Protein AF-0000000084629911 (afdb_homodimer)

Radius of gyration: 21.07 Å; Cα contacts (8 Å, |Δi|>4): 162; chains: 2; bounding box: 58×60×56 Å

Foldseek 3Di:
DPPPVPPPDPPDLCPPVCLVVLLVVVVVVPADNGHDPVVSRVVSVVVSVVVVVLVVQQCVQQPPHDGDLVSSLVVCVVPVVVNVVSVVVVVVVVVVVVVVVVVVVVVVVD/DPPPPPPPDPPDLCPPVCLVVLLVVVVVVPADNGHDPVVSRVVSVVVSVVVVVLVVQQCVQQPPHDGDLVSSLVVCVVPVVVNVVSVVVVVVVVVVVVVVVVVVVVVVVD

Solvent-accessible surface area (backbone atoms only — not comparable to full-atom values): 12481 Å² total; per-residue (Å²): 129,82,72,72,68,71,68,54,67,68,58,73,80,72,70,65,74,53,47,71,62,46,42,55,50,44,27,34,64,62,35,47,84,74,56,54,66,69,39,53,50,47,52,49,50,54,50,49,51,50,52,50,51,53,47,52,54,27,38,64,68,30,57,93,50,67,64,46,56,66,35,50,45,60,72,28,64,87,37,63,68,63,38,49,51,49,51,50,53,52,52,53,52,50,49,51,52,52,51,53,49,53,51,52,51,50,52,69,74,95,130,84,72,71,71,72,69,53,66,66,58,73,79,75,70,64,74,54,47,70,62,47,43,54,50,44,26,35,64,62,35,46,86,74,56,54,66,69,39,51,50,48,52,51,50,53,50,50,51,50,52,50,52,52,47,52,54,28,38,63,68,31,58,91,48,69,63,45,56,67,36,50,46,60,73,28,63,86,37,62,68,63,36,50,50,48,50,50,52,52,51,52,51,51,49,50,54,51,50,54,49,53,52,53,52,50,53,69,76,94

Structure (mmCIF, N/CA/C/O backbone):
data_AF-0000000084629911-model_v1
#
loop_
_entity.id
_entity.type
_entity.pdbx_description
1 polymer 'Transcription initiation factor TFIID subunit 13'
#
loop_
_atom_site.group_PDB
_atom_site.id
_atom_site.type_symbol
_atom_site.label_atom_id
_atom_site.label_alt_id
_atom_site.label_comp_id
_atom_site.label_asym_id
_atom_site.label_entity_id
_atom_site.label_seq_id
_atom_site.pdbx_PDB_ins_code
_atom_site.Cartn_x
_atom_site.Cartn_y
_atom_site.Cartn_z
_atom_site.occupancy
_atom_site.B_iso_or_equiv
_atom_site.auth_seq_id
_atom_site.auth_comp_id
_atom_site.auth_asym_id
_atom_site.auth_atom_id
_atom_site.pdbx_PDB_model_num
ATOM 1 N N . MET A 1 1 ? -25.938 -27.219 -6.809 1 26.11 1 MET A N 1
ATOM 2 C CA . MET A 1 1 ? -26.141 -25.812 -6.461 1 26.11 1 MET A CA 1
ATOM 3 C C . MET A 1 1 ? -24.844 -25.188 -5.953 1 26.11 1 MET A C 1
ATOM 5 O O . MET A 1 1 ? -24.297 -25.625 -4.941 1 26.11 1 MET A O 1
ATOM 9 N N . ALA A 1 2 ? -23.891 -24.844 -6.82 1 32.78 2 ALA A N 1
ATOM 10 C CA . ALA A 1 2 ? -22.531 -24.438 -6.492 1 32.78 2 ALA A CA 1
ATOM 11 C C . ALA A 1 2 ? -22.531 -23.297 -5.473 1 32.78 2 ALA A C 1
ATOM 13 O O . ALA A 1 2 ? -23.219 -22.297 -5.645 1 32.78 2 ALA A O 1
ATOM 14 N N . GLU A 1 3 ? -22.562 -23.484 -4.199 1 30.02 3 GLU A N 1
ATOM 15 C CA . GLU A 1 3 ? -22.547 -22.516 -3.104 1 30.02 3 GLU A CA 1
ATOM 16 C C . GLU A 1 3 ? -21.562 -21.391 -3.377 1 30.02 3 GLU A C 1
ATOM 18 O O . GLU A 1 3 ? -20.375 -21.625 -3.633 1 30.02 3 GLU A O 1
ATOM 23 N N . TYR A 1 4 ? -22.047 -20.438 -4.141 1 31.64 4 TYR A N 1
ATOM 24 C CA . TYR A 1 4 ? -21.312 -19.188 -4.297 1 31.64 4 TYR A CA 1
ATOM 25 C C . TYR A 1 4 ? -20.547 -18.844 -3.025 1 31.64 4 TYR A C 1
ATOM 27 O O . TYR A 1 4 ? -21.141 -18.562 -1.988 1 31.64 4 TYR A O 1
ATOM 35 N N . LYS A 1 5 ? -19.594 -19.672 -2.695 1 35.66 5 LYS A N 1
ATOM 36 C CA . LYS A 1 5 ? -18.812 -19.359 -1.506 1 35.66 5 LYS A CA 1
ATOM 37 C C . LYS A 1 5 ? -18.734 -17.859 -1.261 1 35.66 5 LYS A C 1
ATOM 39 O O . LYS A 1 5 ? -18.375 -17.094 -2.162 1 35.66 5 LYS A O 1
ATOM 44 N N . GLN A 1 6 ? -19.641 -17.312 -0.538 1 34.16 6 GLN A N 1
ATOM 45 C CA . GLN A 1 6 ? -19.766 -15.93 -0.068 1 34.16 6 GLN A CA 1
ATOM 46 C C . GLN A 1 6 ? -18.391 -15.289 0.111 1 34.16 6 GLN A C 1
ATOM 48 O O . GLN A 1 6 ? -17.562 -15.797 0.872 1 34.16 6 GLN A O 1
ATOM 53 N N . ARG A 1 7 ? -17.656 -14.984 -1.007 1 38.28 7 ARG A N 1
ATOM 54 C CA . ARG A 1 7 ? -16.406 -14.227 -0.955 1 38.28 7 ARG A CA 1
ATOM 55 C C . ARG A 1 7 ? -16.391 -13.273 0.238 1 38.28 7 ARG A C 1
ATOM 57 O O . ARG A 1 7 ? -17.297 -12.453 0.396 1 38.28 7 ARG A O 1
ATOM 64 N N . GLY A 1 8 ? -16.078 -13.844 1.374 1 35.75 8 GLY A N 1
ATOM 65 C CA . GLY A 1 8 ? -16.047 -13.211 2.684 1 35.75 8 GLY A CA 1
ATOM 66 C C . GLY A 1 8 ? -15.875 -11.703 2.617 1 35.75 8 GLY A C 1
ATOM 67 O O . GLY A 1 8 ? -15.477 -11.164 1.584 1 35.75 8 GLY A O 1
ATOM 68 N N . ARG A 1 9 ? -16.766 -10.945 3.268 1 39.44 9 ARG A N 1
ATOM 69 C CA . ARG A 1 9 ? -16.688 -9.5 3.494 1 39.44 9 ARG A CA 1
ATOM 70 C C . ARG A 1 9 ? -15.242 -9.039 3.594 1 39.44 9 ARG A C 1
ATOM 72 O O . ARG A 1 9 ? -14.398 -9.734 4.164 1 39.44 9 ARG A O 1
ATOM 79 N N . PRO A 1 10 ? -14.859 -8.289 2.59 1 45.59 10 PRO A N 1
ATOM 80 C CA . PRO A 1 10 ? -13.531 -7.727 2.832 1 45.59 10 PRO A CA 1
ATOM 81 C C . PRO A 1 10 ? -13.211 -7.578 4.316 1 45.59 10 PRO A C 1
ATOM 83 O O . PRO A 1 10 ? -14.094 -7.227 5.109 1 45.59 10 PRO A O 1
ATOM 86 N N . PRO A 1 11 ? -12.469 -8.492 4.938 1 44.56 11 PRO A N 1
ATOM 87 C CA . PRO A 1 11 ? -12.211 -8.305 6.363 1 44.56 11 PRO A CA 1
ATOM 88 C C . PRO A 1 11 ? -12.344 -6.844 6.797 1 44.56 11 PRO A C 1
ATOM 90 O O . PRO A 1 11 ? -12.203 -5.938 5.973 1 44.56 11 PRO A O 1
ATOM 93 N N . LYS A 1 12 ? -12.93 -6.598 7.926 1 45.5 12 LYS A N 1
ATOM 94 C CA . LYS A 1 12 ? -12.984 -5.281 8.547 1 45.5 12 LYS A CA 1
ATOM 95 C C . LYS A 1 12 ? -11.781 -4.438 8.156 1 45.5 12 LYS A C 1
ATOM 97 O O . LYS A 1 12 ? -10.719 -4.973 7.816 1 45.5 12 LYS A O 1
ATOM 102 N N . GLY A 1 13 ? -11.969 -3.205 7.719 1 50.53 13 GLY A N 1
ATOM 103 C CA . GLY A 1 13 ? -11.016 -2.17 7.348 1 50.53 13 GLY A CA 1
ATOM 104 C C . GLY A 1 13 ? -9.695 -2.281 8.078 1 50.53 13 GLY A C 1
ATOM 105 O O . GLY A 1 13 ? -9.656 -2.256 9.312 1 50.53 13 GLY A O 1
ATOM 106 N N . ASN A 1 14 ? -8.805 -3.307 7.629 1 60.25 14 ASN A N 1
ATOM 107 C CA . ASN A 1 14 ? -7.441 -3.439 8.125 1 60.25 14 ASN A CA 1
ATOM 108 C C . ASN A 1 14 ? -6.859 -2.09 8.539 1 60.25 14 ASN A C 1
ATOM 110 O O . ASN A 1 14 ? -5.855 -1.644 7.98 1 60.25 14 ASN A O 1
ATOM 114 N N . LYS A 1 15 ? -7.73 -1.345 9.32 1 68.81 15 LYS A N 1
ATOM 115 C CA . LYS A 1 15 ? -7.266 -0.052 9.812 1 68.81 15 LYS A CA 1
ATOM 116 C C . LYS A 1 15 ? -6.086 -0.22 10.766 1 68.81 15 LYS A C 1
ATOM 118 O O . LYS A 1 15 ? -6.117 -1.066 11.656 1 68.81 15 LYS A O 1
ATOM 123 N N . GLY A 1 16 ? -5.145 0.324 10.461 1 79.81 16 GLY A N 1
ATOM 124 C CA . GLY A 1 16 ? -4.004 0.477 11.352 1 79.81 16 GLY A CA 1
ATOM 125 C C . GLY A 1 16 ? -2.961 -0.608 11.172 1 79.81 16 GLY A C 1
ATOM 126 O O . GLY A 1 16 ? -1.944 -0.618 11.875 1 79.81 16 GLY A O 1
ATOM 127 N N . VAL A 1 17 ? -3.227 -1.557 10.242 1 81.88 17 VAL A N 1
ATOM 128 C CA . VAL A 1 17 ? -2.328 -2.695 10.102 1 81.88 17 VAL A CA 1
ATOM 129 C C . VAL A 1 17 ? -0.952 -2.215 9.641 1 81.88 17 VAL A C 1
ATOM 131 O O . VAL A 1 17 ? 0.074 -2.734 10.086 1 81.88 17 VAL A O 1
ATOM 134 N N . PHE A 1 18 ? -0.954 -1.159 8.898 1 88.19 18 PHE A N 1
ATOM 135 C CA . PHE A 1 18 ? 0.304 -0.713 8.312 1 88.19 18 PHE A CA 1
ATOM 136 C C . PHE A 1 18 ? 0.793 0.563 8.984 1 88.19 18 PHE A C 1
ATOM 138 O O . PHE A 1 18 ? 1.805 1.138 8.57 1 88.19 18 PHE A O 1
ATOM 145 N N . THR A 1 19 ? 0.146 0.991 10.031 1 90.75 19 THR A N 1
ATOM 146 C CA . THR A 1 19 ? 0.376 2.318 10.594 1 90.75 19 THR A CA 1
ATOM 147 C C . THR A 1 19 ? 1.829 2.477 11.023 1 90.75 19 THR A C 1
ATOM 149 O O . THR A 1 19 ? 2.484 3.461 10.672 1 90.75 19 THR A O 1
ATOM 152 N N . LYS A 1 20 ? 2.311 1.559 11.836 1 88.75 20 LYS A N 1
ATOM 153 C CA . LYS A 1 20 ? 3.676 1.65 12.352 1 88.75 20 LYS A CA 1
ATOM 154 C C . LYS A 1 20 ? 4.688 1.678 11.203 1 88.75 20 LYS A C 1
ATOM 156 O O . LYS A 1 20 ? 5.586 2.523 11.188 1 88.75 20 LYS A O 1
ATOM 161 N N . ASP A 1 21 ? 4.523 0.784 10.32 1 90.12 21 ASP A N 1
ATOM 162 C CA . ASP A 1 21 ? 5.438 0.683 9.188 1 90.12 21 ASP A CA 1
ATOM 163 C C . ASP A 1 21 ? 5.34 1.916 8.297 1 90.12 21 ASP A C 1
ATOM 165 O O . ASP A 1 21 ? 6.352 2.385 7.766 1 90.12 21 ASP A O 1
ATOM 169 N N . LEU A 1 22 ? 4.195 2.449 8.156 1 93.5 22 LEU A N 1
ATOM 170 C CA . LEU A 1 22 ? 3.988 3.623 7.316 1 93.5 22 LEU A CA 1
ATOM 171 C C . LEU A 1 22 ? 4.664 4.848 7.918 1 93.5 22 LEU A C 1
ATOM 173 O O . LEU A 1 22 ? 5.238 5.664 7.191 1 93.5 22 LEU A O 1
ATOM 177 N N . ARG A 1 23 ? 4.633 4.965 9.266 1 93.12 23 ARG A N 1
ATOM 178 C CA . ARG A 1 23 ? 5.312 6.066 9.938 1 93.12 23 ARG A CA 1
ATOM 179 C C . ARG A 1 23 ? 6.809 6.047 9.641 1 93.12 23 ARG A C 1
ATOM 181 O O . ARG A 1 23 ? 7.402 7.086 9.336 1 93.12 23 ARG A O 1
ATOM 188 N N . LEU A 1 24 ? 7.355 4.887 9.789 1 90.5 24 LEU A N 1
ATOM 189 C CA . LEU A 1 24 ? 8.781 4.707 9.539 1 90.5 24 LEU A CA 1
ATOM 190 C C . LEU A 1 24 ? 9.125 5.035 8.094 1 90.5 24 LEU A C 1
ATOM 192 O O . LEU A 1 24 ? 10.148 5.668 7.824 1 90.5 24 LEU A O 1
ATOM 196 N N . LEU A 1 25 ? 8.266 4.598 7.195 1 90.75 25 LEU A N 1
ATOM 197 C CA . LEU A 1 25 ? 8.508 4.828 5.777 1 90.75 25 LEU A CA 1
ATOM 198 C C . LEU A 1 25 ? 8.398 6.312 5.441 1 90.75 25 LEU A C 1
ATOM 200 O O . LEU A 1 25 ? 9.242 6.852 4.719 1 90.75 25 LEU A O 1
ATOM 204 N N . MET A 1 26 ? 7.434 6.938 5.938 1 92.81 26 MET A N 1
ATOM 205 C CA . MET A 1 26 ? 7.254 8.367 5.688 1 92.81 26 MET A CA 1
ATOM 206 C C . MET A 1 26 ? 8.453 9.156 6.199 1 92.81 26 MET A C 1
ATOM 208 O O . MET A 1 26 ? 8.953 10.055 5.512 1 92.81 26 MET A O 1
ATOM 212 N N . TYR A 1 27 ? 8.93 8.797 7.422 1 92.62 27 TYR A N 1
ATOM 213 C CA . TYR A 1 27 ? 10.133 9.422 7.961 1 92.62 27 TYR A CA 1
ATOM 214 C C . TYR A 1 27 ? 11.32 9.203 7.027 1 92.62 27 TYR A C 1
ATOM 216 O O . TYR A 1 27 ? 12.117 10.117 6.801 1 92.62 27 TYR A O 1
ATOM 224 N N . GLY A 1 28 ? 11.398 8.086 6.539 1 89.5 28 GLY A N 1
ATOM 225 C CA . GLY A 1 28 ? 12.484 7.738 5.637 1 89.5 28 GLY A CA 1
ATOM 226 C C . GLY A 1 28 ? 12.469 8.539 4.352 1 89.5 28 GLY A C 1
ATOM 227 O O . GLY A 1 28 ? 13.508 8.695 3.699 1 89.5 28 GLY A O 1
ATOM 228 N N . PHE A 1 29 ? 11.344 9.039 3.979 1 88.38 29 PHE A N 1
ATOM 229 C CA . PHE A 1 29 ? 11.219 9.805 2.748 1 88.38 29 PHE A CA 1
ATOM 230 C C . PHE A 1 29 ? 11.266 11.305 3.037 1 88.38 29 PHE A C 1
ATOM 232 O O . PHE A 1 29 ? 10.969 12.117 2.16 1 88.38 29 PHE A O 1
ATOM 239 N N . GLY A 1 30 ? 11.617 11.594 4.277 1 87.12 30 GLY A N 1
ATOM 240 C CA . GLY A 1 30 ? 11.898 12.984 4.57 1 87.12 30 GLY A CA 1
ATOM 241 C C . GLY A 1 30 ? 10.867 13.633 5.477 1 87.12 30 GLY A C 1
ATOM 242 O O . GLY A 1 30 ? 10.898 14.836 5.703 1 87.12 30 GLY A O 1
ATOM 243 N N . ASP A 1 31 ? 9.875 12.906 5.879 1 90.5 31 ASP A N 1
ATOM 244 C CA . ASP A 1 31 ? 8.93 13.438 6.852 1 90.5 31 ASP A CA 1
ATOM 245 C C . ASP A 1 31 ? 9.555 13.508 8.242 1 90.5 31 ASP A C 1
ATOM 247 O O . ASP A 1 31 ? 10.68 13.047 8.445 1 90.5 31 ASP A O 1
ATOM 251 N N . GLU A 1 32 ? 8.883 14.195 9.078 1 91.31 32 GLU A N 1
ATOM 252 C CA . GLU A 1 32 ? 9.352 14.281 10.453 1 91.31 32 GLU A CA 1
ATOM 253 C C . GLU A 1 32 ? 9.336 12.914 11.133 1 91.31 32 GLU A C 1
ATOM 255 O O . GLU A 1 32 ? 8.602 12.023 10.719 1 91.31 32 GLU A O 1
ATOM 260 N N . PRO A 1 33 ? 10.172 12.75 12.117 1 90.19 33 PRO A N 1
ATOM 261 C CA . PRO A 1 33 ? 10.227 11.477 12.828 1 90.19 33 PRO A CA 1
ATOM 262 C C . PRO A 1 33 ? 8.867 11.023 13.352 1 90.19 33 PRO A C 1
ATOM 264 O O . PRO A 1 33 ? 8.586 9.828 13.414 1 90.19 33 PRO A O 1
ATOM 267 N N . ASP A 1 34 ? 8.133 11.945 13.727 1 91.81 34 ASP A N 1
ATOM 268 C CA . ASP A 1 34 ? 6.766 11.672 14.164 1 91.81 34 ASP A CA 1
ATOM 269 C C . ASP A 1 34 ? 5.75 12.367 13.266 1 91.81 34 ASP A C 1
ATOM 271 O O . ASP A 1 34 ? 5.203 13.414 13.625 1 91.81 34 ASP A O 1
ATOM 275 N N . PRO A 1 35 ? 5.52 11.695 12.133 1 94.5 35 PRO A N 1
ATOM 276 C CA . PRO A 1 35 ? 4.57 12.312 11.203 1 94.5 35 PRO A CA 1
ATOM 277 C C . PRO A 1 35 ? 3.191 12.523 11.82 1 94.5 35 PRO A C 1
ATOM 279 O O . PRO A 1 35 ? 2.785 11.766 12.703 1 94.5 35 PRO A O 1
ATOM 282 N N . ALA A 1 36 ? 2.531 13.539 11.367 1 93.81 36 ALA A N 1
ATOM 283 C CA . ALA A 1 36 ? 1.209 13.852 11.898 1 93.81 36 ALA A CA 1
ATOM 284 C C . ALA A 1 36 ? 0.26 12.664 11.742 1 93.81 36 ALA A C 1
ATOM 286 O O . ALA A 1 36 ? 0.21 12.047 10.672 1 93.81 36 ALA A O 1
ATOM 287 N N . PRO A 1 37 ? -0.499 12.305 12.742 1 92.19 37 PRO A N 1
ATOM 288 C CA . PRO A 1 37 ? -1.403 11.156 12.688 1 92.19 37 PRO A CA 1
ATOM 289 C C . PRO A 1 37 ? -2.402 11.242 11.531 1 92.19 37 PRO A C 1
ATOM 291 O O . PRO A 1 37 ? -2.729 10.227 10.914 1 92.19 37 PRO A O 1
ATOM 294 N N . ASP A 1 38 ? -2.887 12.438 11.305 1 93.12 38 ASP A N 1
ATOM 295 C CA . ASP A 1 38 ? -3.875 12.578 10.242 1 93.12 38 ASP A CA 1
ATOM 296 C C . ASP A 1 38 ? -3.262 12.258 8.883 1 93.12 38 ASP A C 1
ATOM 298 O O . ASP A 1 38 ? -3.912 11.648 8.031 1 93.12 38 ASP A O 1
ATOM 302 N N . THR A 1 39 ? -1.986 12.641 8.57 1 96 39 THR A N 1
ATOM 303 C CA . THR A 1 39 ? -1.311 12.344 7.312 1 96 39 THR A CA 1
ATOM 304 C C . THR A 1 39 ? -1.019 10.852 7.195 1 96 39 THR A C 1
ATOM 306 O O . THR A 1 39 ? -1.152 10.273 6.117 1 96 39 THR A O 1
ATOM 309 N N . VAL A 1 40 ? -0.668 10.227 8.336 1 95.44 40 VAL A N 1
ATOM 310 C CA . VAL A 1 40 ? -0.43 8.789 8.352 1 95.44 40 VAL A CA 1
ATOM 311 C C . VAL A 1 40 ? -1.729 8.047 8.047 1 95.44 40 VAL A C 1
ATOM 313 O O . VAL A 1 40 ? -1.732 7.078 7.281 1 95.44 40 VAL A O 1
ATOM 316 N N . ASN A 1 41 ? -2.812 8.539 8.602 1 94.19 41 ASN A N 1
ATOM 317 C CA . ASN A 1 41 ? -4.117 7.934 8.359 1 94.19 41 ASN A CA 1
ATOM 318 C C . ASN A 1 41 ? -4.527 8.039 6.895 1 94.19 41 ASN A C 1
ATOM 320 O O . ASN A 1 41 ? -5.098 7.102 6.336 1 94.19 41 ASN A O 1
ATOM 324 N N . VAL A 1 42 ? -4.258 9.117 6.316 1 95.88 42 VAL A N 1
ATOM 325 C CA . VAL A 1 42 ? -4.562 9.305 4.902 1 95.88 42 VAL A CA 1
ATOM 326 C C . VAL A 1 42 ? -3.746 8.328 4.062 1 95.88 42 VAL A C 1
ATOM 328 O O . VAL A 1 42 ? -4.285 7.66 3.178 1 95.88 42 VAL A O 1
ATOM 331 N N . MET A 1 43 ? -2.451 8.289 4.367 1 96.12 43 MET A N 1
ATOM 332 C CA . MET A 1 43 ? -1.579 7.363 3.65 1 96.12 43 MET A CA 1
ATOM 333 C C . MET A 1 43 ? -2.074 5.926 3.795 1 96.12 43 MET A C 1
ATOM 335 O O . MET A 1 43 ? -2.086 5.168 2.822 1 96.12 43 MET A O 1
ATOM 339 N N . GLU A 1 44 ? -2.408 5.578 4.957 1 94.81 44 GLU A N 1
ATOM 340 C CA . GLU A 1 44 ? -2.916 4.23 5.207 1 94.81 44 GLU A CA 1
ATOM 341 C C . GLU A 1 44 ? -4.164 3.951 4.375 1 94.81 44 GLU A C 1
ATOM 343 O O . GLU A 1 44 ? -4.312 2.861 3.814 1 94.81 44 GLU A O 1
ATOM 348 N N . GLU A 1 45 ? -5.047 4.895 4.332 1 93.94 45 GLU A N 1
ATOM 349 C CA . GLU A 1 45 ? -6.258 4.746 3.531 1 93.94 45 GLU A CA 1
ATOM 350 C C . GLU A 1 45 ? -5.926 4.547 2.055 1 93.94 45 GLU A C 1
ATOM 352 O O . GLU A 1 45 ? -6.516 3.691 1.391 1 93.94 45 GLU A O 1
ATOM 357 N N . LEU A 1 46 ? -5.086 5.301 1.57 1 96.38 46 LEU A N 1
ATOM 358 C CA . LEU A 1 46 ? -4.691 5.219 0.167 1 96.38 46 LEU A CA 1
ATOM 359 C C . LEU A 1 46 ? -4.051 3.869 -0.137 1 96.38 46 LEU A C 1
ATOM 361 O O . LEU A 1 46 ? -4.332 3.26 -1.171 1 96.38 46 LEU A O 1
ATOM 365 N N . VAL A 1 47 ? -3.193 3.402 0.745 1 95.88 47 VAL A N 1
ATOM 366 C CA . VAL A 1 47 ? -2.531 2.111 0.581 1 95.88 47 VAL A CA 1
ATOM 367 C C . VAL A 1 47 ? -3.568 0.991 0.613 1 95.88 47 VAL A C 1
ATOM 369 O O . VAL A 1 47 ? -3.549 0.094 -0.233 1 95.88 47 VAL A O 1
ATOM 372 N N . ASN A 1 48 ? -4.453 1.09 1.519 1 93.31 48 ASN A N 1
ATOM 373 C CA . ASN A 1 48 ? 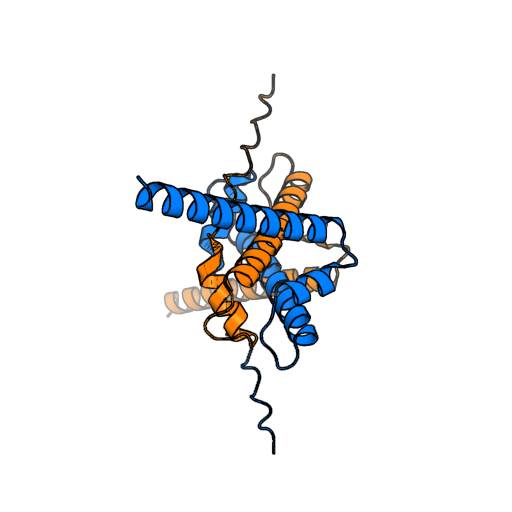-5.508 0.087 1.617 1 93.31 48 ASN A CA 1
ATOM 374 C C . ASN A 1 48 ? -6.375 0.06 0.362 1 93.31 48 ASN A C 1
ATOM 376 O O . ASN A 1 48 ? -6.766 -1.011 -0.107 1 93.31 48 ASN A O 1
ATOM 380 N N . ASP A 1 49 ? -6.715 1.222 -0.08 1 93.25 49 ASP A N 1
ATOM 381 C CA . ASP A 1 49 ? -7.496 1.31 -1.31 1 93.25 49 ASP A CA 1
ATOM 382 C C . ASP A 1 49 ? -6.758 0.661 -2.479 1 93.25 49 ASP A C 1
ATOM 384 O O . ASP A 1 49 ? -7.363 -0.037 -3.293 1 93.25 49 ASP A O 1
ATOM 388 N N . TYR A 1 50 ? -5.539 0.919 -2.572 1 95.25 50 TYR A N 1
ATOM 389 C CA . TYR A 1 50 ? -4.723 0.339 -3.631 1 95.25 50 TYR A CA 1
ATOM 390 C C . TYR A 1 50 ? -4.703 -1.182 -3.533 1 95.25 50 TYR A C 1
ATOM 392 O O . TYR A 1 50 ? -4.891 -1.877 -4.535 1 95.25 50 TYR A O 1
ATOM 400 N N . ILE A 1 51 ? -4.418 -1.718 -2.326 1 95.94 51 ILE A N 1
ATOM 401 C CA . ILE A 1 51 ? -4.363 -3.158 -2.098 1 95.94 51 ILE A CA 1
ATOM 402 C C . ILE A 1 51 ? -5.699 -3.791 -2.482 1 95.94 51 ILE A C 1
ATOM 404 O O . ILE A 1 51 ? -5.73 -4.805 -3.184 1 95.94 51 ILE A O 1
ATOM 408 N N . THR A 1 52 ? -6.754 -3.209 -2.045 1 94.31 52 THR A N 1
ATOM 409 C CA . THR A 1 52 ? -8.086 -3.715 -2.336 1 94.31 52 THR A CA 1
ATOM 410 C C . THR A 1 52 ? -8.328 -3.77 -3.842 1 94.31 52 THR A C 1
ATOM 412 O O . THR A 1 52 ? -8.789 -4.789 -4.363 1 94.31 52 THR A O 1
ATOM 415 N N . GLU A 1 53 ? -8 -2.688 -4.469 1 95.25 53 GLU A N 1
ATOM 416 C CA . GLU A 1 53 ? -8.195 -2.621 -5.914 1 95.25 53 GLU A CA 1
ATOM 417 C C . GLU A 1 53 ? -7.391 -3.703 -6.629 1 95.25 53 GLU A C 1
ATOM 419 O O . GLU A 1 53 ? -7.906 -4.375 -7.527 1 95.25 53 GLU A O 1
ATOM 424 N N . MET A 1 54 ? -6.137 -3.852 -6.285 1 96.69 54 MET A N 1
ATOM 425 C CA . MET A 1 54 ? -5.27 -4.844 -6.914 1 96.69 54 MET A CA 1
ATOM 426 C C . MET A 1 54 ? -5.781 -6.258 -6.645 1 96.69 54 MET A C 1
ATOM 428 O O . MET A 1 54 ? -5.773 -7.105 -7.543 1 96.69 54 M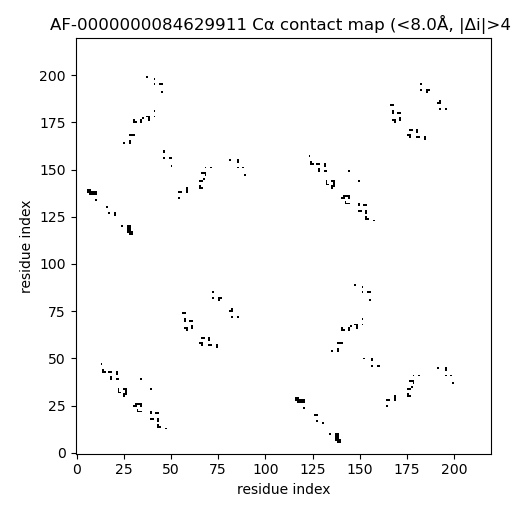ET A O 1
ATOM 432 N N . CYS A 1 55 ? -6.23 -6.523 -5.406 1 95.31 55 CYS A N 1
ATOM 433 C CA . CYS A 1 55 ? -6.738 -7.848 -5.055 1 95.31 55 CYS A CA 1
ATOM 434 C C . CYS A 1 55 ? -8.016 -8.164 -5.824 1 95.31 55 CYS A C 1
ATOM 436 O O . CYS A 1 55 ? -8.203 -9.281 -6.301 1 95.31 55 CYS A O 1
ATOM 438 N N . LEU A 1 56 ? -8.883 -7.18 -5.918 1 95.19 56 LEU A N 1
ATOM 439 C CA . LEU A 1 56 ? -10.133 -7.375 -6.641 1 95.19 56 LEU A CA 1
ATOM 440 C C . LEU A 1 56 ? -9.875 -7.648 -8.117 1 95.19 56 LEU A C 1
ATOM 442 O O . LEU A 1 56 ? -10.461 -8.562 -8.703 1 95.19 56 LEU A O 1
ATOM 446 N N . LYS A 1 57 ? -8.992 -6.855 -8.719 1 96.88 57 LYS A N 1
ATOM 447 C CA . LYS A 1 57 ? -8.633 -7.062 -10.117 1 96.88 57 LYS A CA 1
ATOM 448 C C . LYS A 1 57 ? -8.031 -8.445 -10.336 1 96.88 57 LYS A C 1
ATOM 450 O O . LYS A 1 57 ? -8.391 -9.148 -11.281 1 96.88 57 LYS A O 1
ATOM 455 N N . ALA A 1 58 ? -7.109 -8.82 -9.461 1 97.06 58 ALA A N 1
ATOM 456 C CA . ALA A 1 58 ? -6.445 -10.117 -9.578 1 97.06 58 ALA A CA 1
ATOM 457 C C . ALA A 1 58 ? -7.441 -11.266 -9.422 1 97.06 58 ALA A C 1
ATOM 459 O O . ALA A 1 58 ? -7.375 -12.258 -10.148 1 97.06 58 ALA A O 1
ATOM 460 N N . SER A 1 59 ? -8.336 -11.133 -8.484 1 94.81 59 SER A N 1
ATOM 461 C CA . SER A 1 59 ? -9.352 -12.156 -8.25 1 94.81 59 SER A CA 1
ATOM 462 C C . SER A 1 59 ? -10.266 -12.312 -9.461 1 94.81 59 SER A C 1
ATOM 464 O O . SER A 1 59 ? -10.664 -13.43 -9.805 1 94.81 59 SER A O 1
ATOM 466 N N . LYS A 1 60 ? -10.617 -11.203 -10.039 1 95.94 60 LYS A N 1
ATOM 467 C CA . LYS A 1 60 ? -11.461 -11.227 -11.227 1 95.94 60 LYS A CA 1
ATOM 468 C C . LYS A 1 60 ? -10.781 -11.984 -12.367 1 95.94 60 LYS A C 1
ATOM 470 O O . LYS A 1 60 ? -11.438 -12.727 -13.102 1 95.94 60 LYS A O 1
ATOM 475 N N . VAL A 1 61 ? -9.508 -11.805 -12.547 1 96.69 61 VAL A N 1
ATOM 476 C CA . VAL A 1 61 ? -8.75 -12.484 -13.594 1 96.69 61 VAL A CA 1
ATOM 477 C C . VAL A 1 61 ? -8.633 -13.969 -13.266 1 96.69 61 VAL A C 1
ATOM 479 O O . VAL A 1 61 ? -8.797 -14.82 -14.141 1 96.69 61 VAL A O 1
ATOM 482 N N . ALA A 1 62 ? -8.375 -14.227 -11.984 1 95.56 62 ALA A N 1
ATOM 483 C CA . ALA A 1 62 ? -8.156 -15.609 -11.547 1 95.56 62 ALA A CA 1
ATOM 484 C C . ALA A 1 62 ? -9.461 -16.391 -11.562 1 95.56 62 ALA A C 1
ATOM 486 O O . ALA A 1 62 ? -9.453 -17.625 -11.75 1 95.56 62 ALA A O 1
ATOM 487 N N . LYS A 1 63 ? -10.578 -15.664 -11.289 1 94.06 63 LYS A N 1
ATOM 488 C CA . LYS A 1 63 ? -11.891 -16.297 -11.203 1 94.06 63 LYS A CA 1
ATOM 489 C C . LYS A 1 63 ? -11.93 -17.344 -10.086 1 94.06 63 LYS A C 1
ATOM 491 O O . LYS A 1 63 ? -11.711 -17 -8.914 1 94.06 63 LYS A O 1
ATOM 496 N N . ASP A 1 64 ? -11.938 -18.656 -10.43 1 91.31 64 ASP A N 1
ATOM 497 C CA . ASP A 1 64 ? -12.148 -19.672 -9.406 1 91.31 64 ASP A CA 1
ATOM 498 C C . ASP A 1 64 ? -10.82 -20.328 -9.008 1 91.31 64 ASP A C 1
ATOM 500 O O . ASP A 1 64 ? -10.789 -21.203 -8.141 1 91.31 64 ASP A O 1
ATOM 504 N N . ARG A 1 65 ? -9.82 -19.875 -9.617 1 93.56 65 ARG A N 1
ATOM 505 C CA . ARG A 1 65 ? -8.516 -20.438 -9.289 1 93.56 65 ARG A CA 1
ATOM 506 C C . ARG A 1 65 ? -7.762 -19.531 -8.32 1 93.56 65 ARG A C 1
ATOM 508 O O . ARG A 1 65 ? -8.188 -18.406 -8.055 1 93.56 65 ARG A O 1
ATOM 515 N N . LYS A 1 66 ? -6.742 -20.016 -7.793 1 94.31 66 LYS A N 1
ATOM 516 C CA . LYS A 1 66 ? -5.855 -19.188 -6.98 1 94.31 66 LYS A CA 1
ATOM 517 C C . LYS A 1 66 ? -5.168 -18.125 -7.828 1 94.31 66 LYS A C 1
ATOM 519 O O . LYS A 1 66 ? -4.891 -18.344 -9.008 1 94.31 66 LYS A O 1
ATOM 524 N N . VAL A 1 67 ? -4.895 -17.016 -7.23 1 96.12 67 VAL A N 1
ATOM 525 C CA . VAL A 1 67 ? -4.238 -15.914 -7.93 1 96.12 67 VAL A CA 1
ATOM 526 C C . VAL A 1 67 ? -2.783 -16.281 -8.219 1 96.12 67 VAL A C 1
ATOM 528 O O . VAL A 1 67 ? -2.088 -16.812 -7.352 1 96.12 67 VAL A O 1
ATOM 531 N N . THR A 1 68 ? -2.322 -16.016 -9.367 1 96.69 68 THR A N 1
ATOM 532 C CA . THR A 1 68 ? -0.95 -16.297 -9.773 1 96.69 68 THR A CA 1
ATOM 533 C C . THR A 1 68 ? -0.239 -15.016 -10.203 1 96.69 68 THR A C 1
ATOM 535 O O . THR A 1 68 ? -0.868 -13.961 -10.336 1 96.69 68 THR A O 1
ATOM 538 N N . VAL A 1 69 ? 1.005 -15.102 -10.398 1 96.94 69 VAL A N 1
ATOM 539 C CA . VAL A 1 69 ? 1.811 -13.984 -10.883 1 96.94 69 VAL A CA 1
ATOM 540 C C . VAL A 1 69 ? 1.32 -13.547 -12.258 1 96.94 69 VAL A C 1
ATOM 542 O O . VAL A 1 69 ? 1.319 -12.352 -12.578 1 96.94 69 VAL A O 1
ATOM 545 N N . GLU A 1 70 ? 0.954 -14.531 -13.07 1 96.88 70 GLU A N 1
ATOM 546 C CA . GLU A 1 70 ? 0.463 -14.242 -14.414 1 96.88 70 GLU A CA 1
ATOM 547 C C . GLU A 1 70 ? -0.761 -13.328 -14.367 1 96.88 70 GLU A C 1
ATOM 549 O O . GLU A 1 70 ? -0.957 -12.5 -15.258 1 96.88 70 GLU A O 1
ATOM 554 N N . ASP A 1 71 ? -1.568 -13.508 -13.375 1 97.56 71 ASP A N 1
ATOM 555 C CA . ASP A 1 71 ? -2.746 -12.664 -13.227 1 97.56 71 ASP A CA 1
ATOM 556 C C . ASP A 1 71 ? -2.348 -11.203 -13.016 1 97.56 71 ASP A C 1
ATOM 558 O O . ASP A 1 71 ? -2.949 -10.297 -13.602 1 97.56 71 ASP A O 1
ATOM 562 N N . PHE A 1 72 ? -1.346 -10.93 -12.18 1 97.44 72 PHE A N 1
ATOM 563 C CA . PHE A 1 72 ? -0.847 -9.578 -11.961 1 97.44 72 PHE A CA 1
ATOM 564 C C . PHE A 1 72 ? -0.222 -9.016 -13.234 1 97.44 72 PHE A C 1
ATOM 566 O O . PHE A 1 72 ? -0.4 -7.836 -13.555 1 97.44 72 PHE A O 1
ATOM 573 N N . LYS A 1 73 ? 0.507 -9.836 -13.961 1 97.56 73 LYS A N 1
ATOM 574 C CA . LYS A 1 73 ? 1.101 -9.383 -15.219 1 97.56 73 LYS A CA 1
ATOM 575 C C . LYS A 1 73 ? 0.023 -8.977 -16.219 1 97.56 73 LYS A C 1
ATOM 577 O O . LYS A 1 73 ? 0.19 -8 -16.953 1 97.56 73 LYS A O 1
ATOM 582 N N . PHE A 1 74 ? -0.979 -9.734 -16.219 1 98 74 PHE A N 1
ATOM 583 C CA . PHE A 1 74 ? -2.105 -9.414 -17.078 1 98 74 PHE A CA 1
ATOM 584 C C . PHE A 1 74 ? -2.695 -8.055 -16.734 1 98 74 PHE A C 1
ATOM 586 O O . PHE A 1 74 ? -2.973 -7.242 -17.609 1 98 74 PHE A O 1
ATOM 593 N N . ILE A 1 75 ? -2.891 -7.855 -15.445 1 97.25 75 ILE A N 1
ATOM 594 C CA . ILE A 1 75 ? -3.479 -6.613 -14.961 1 97.25 75 ILE A CA 1
ATOM 595 C C . ILE A 1 75 ? -2.57 -5.438 -15.32 1 97.25 75 ILE A C 1
ATOM 597 O O . ILE A 1 75 ? -3.053 -4.34 -15.609 1 97.25 75 ILE A O 1
ATOM 601 N N . LEU A 1 76 ? -1.312 -5.652 -15.305 1 97.62 76 LEU A N 1
ATOM 602 C CA . LEU A 1 76 ? -0.332 -4.582 -15.453 1 97.62 76 LEU A CA 1
ATOM 603 C C . LEU A 1 76 ? 0.129 -4.465 -16.906 1 97.62 76 LEU A C 1
ATOM 605 O O . LEU A 1 76 ? 1.065 -3.723 -17.203 1 97.62 76 LEU A O 1
ATOM 609 N N . ARG A 1 77 ? -0.458 -5.168 -17.766 1 96.44 77 ARG A N 1
ATOM 610 C CA . ARG A 1 77 ? 0.007 -5.312 -19.141 1 96.44 77 ARG A CA 1
ATOM 611 C C . ARG A 1 77 ? 0.075 -3.959 -19.844 1 96.44 77 ARG A C 1
ATOM 613 O O . ARG A 1 77 ? 0.867 -3.771 -20.766 1 96.44 77 ARG A O 1
ATOM 620 N N . ASN A 1 78 ? -0.758 -3.025 -19.359 1 96.12 78 ASN A N 1
ATOM 621 C CA . ASN A 1 78 ? -0.75 -1.707 -19.984 1 96.12 78 ASN A CA 1
ATOM 622 C C . ASN A 1 78 ? 0.059 -0.703 -19.172 1 96.12 78 ASN A C 1
ATOM 624 O O . ASN A 1 78 ? 0.043 0.495 -19.469 1 96.12 78 ASN A O 1
ATOM 628 N N . ASP A 1 79 ? 0.625 -1.116 -18.156 1 95.12 79 ASP A N 1
ATOM 629 C CA . ASP A 1 79 ? 1.575 -0.345 -17.359 1 95.12 79 ASP A CA 1
ATOM 630 C C . ASP A 1 79 ? 2.979 -0.941 -17.453 1 95.12 79 ASP A C 1
ATOM 632 O O . ASP A 1 79 ? 3.383 -1.724 -16.594 1 95.12 79 ASP A O 1
ATOM 636 N N . SER A 1 80 ? 3.721 -0.495 -18.438 1 95.62 80 SER A N 1
ATOM 637 C CA . SER A 1 80 ? 4.996 -1.107 -18.781 1 95.62 80 SER A CA 1
ATOM 638 C C . SER A 1 80 ? 6.016 -0.951 -17.672 1 95.62 80 SER A C 1
ATOM 640 O O . SER A 1 80 ? 6.836 -1.844 -17.438 1 95.62 80 SER A O 1
ATOM 642 N N . LYS A 1 81 ? 5.957 0.136 -17 1 94.62 81 LYS A N 1
ATOM 643 C CA . LYS A 1 81 ? 6.906 0.396 -15.93 1 94.62 81 LYS A CA 1
ATOM 644 C C . LYS A 1 81 ? 6.703 -0.572 -14.766 1 94.62 81 LYS A C 1
ATOM 646 O O . LYS A 1 81 ? 7.652 -1.204 -14.305 1 94.62 81 LYS A O 1
ATOM 651 N N . LYS A 1 82 ? 5.484 -0.665 -14.312 1 94.94 82 LYS A N 1
ATOM 652 C CA . LYS A 1 82 ? 5.184 -1.576 -13.211 1 94.94 82 LYS A CA 1
ATOM 653 C C . LYS A 1 82 ? 5.418 -3.027 -13.617 1 94.94 82 LYS A C 1
ATOM 655 O O . LYS A 1 82 ? 5.898 -3.832 -12.812 1 94.94 82 LYS A O 1
ATOM 660 N N . LEU A 1 83 ? 5.047 -3.383 -14.852 1 96.06 83 LEU A N 1
ATOM 661 C CA . LEU A 1 83 ? 5.27 -4.73 -15.359 1 96.06 83 LEU A CA 1
ATOM 662 C C . LEU A 1 83 ? 6.754 -5.074 -15.367 1 96.06 83 LEU A C 1
ATOM 664 O O . LEU A 1 83 ? 7.141 -6.184 -14.992 1 96.06 83 LEU A O 1
ATOM 668 N N . ALA A 1 84 ? 7.523 -4.172 -15.805 1 95.94 84 ALA A N 1
ATOM 669 C CA . ALA A 1 84 ? 8.969 -4.371 -15.828 1 95.94 84 ALA A CA 1
ATOM 670 C C . ALA A 1 84 ? 9.516 -4.613 -14.43 1 95.94 84 ALA A C 1
ATOM 672 O O . ALA A 1 84 ? 10.391 -5.465 -14.227 1 95.94 84 ALA A O 1
ATOM 673 N N . ARG A 1 85 ? 8.992 -3.881 -13.516 1 92.94 85 ARG A N 1
ATOM 674 C CA . ARG A 1 85 ? 9.406 -4.023 -12.117 1 92.94 85 ARG A CA 1
ATOM 675 C C . ARG A 1 85 ? 9.062 -5.41 -11.586 1 92.94 85 ARG A C 1
ATOM 677 O O . ARG A 1 85 ? 9.859 -6.023 -10.875 1 92.94 85 ARG A O 1
ATOM 684 N N . VAL A 1 86 ? 7.895 -5.875 -11.891 1 94.81 86 VAL A N 1
ATOM 685 C CA . VAL A 1 86 ? 7.453 -7.199 -11.469 1 94.81 86 VAL A CA 1
ATOM 686 C C . VAL A 1 86 ? 8.352 -8.266 -12.086 1 94.81 86 VAL A C 1
ATOM 688 O O . VAL A 1 86 ? 8.773 -9.203 -11.406 1 94.81 86 VAL A O 1
ATOM 691 N N . GLU A 1 87 ? 8.641 -8.117 -13.336 1 95.06 87 GLU A N 1
ATOM 692 C CA . GLU A 1 87 ? 9.492 -9.07 -14.039 1 95.06 87 GLU A CA 1
ATOM 693 C C . GLU A 1 87 ? 10.898 -9.102 -13.445 1 95.06 87 GLU A C 1
ATOM 695 O O . GLU A 1 87 ? 11.5 -10.164 -13.312 1 95.06 87 GLU A O 1
ATOM 700 N N . GLU A 1 88 ? 11.352 -7.949 -13.195 1 94.19 88 GLU A N 1
ATOM 701 C CA . GLU A 1 88 ? 12.664 -7.855 -12.562 1 94.19 88 GLU A CA 1
ATOM 702 C C . GLU A 1 88 ? 12.68 -8.594 -11.227 1 94.19 88 GLU A C 1
ATOM 704 O O . GLU A 1 88 ? 13.633 -9.32 -10.93 1 94.19 88 GLU A O 1
ATOM 709 N N . LEU A 1 89 ? 11.688 -8.375 -10.422 1 90.81 89 LEU A N 1
ATOM 710 C CA . LEU A 1 89 ? 11.57 -9.031 -9.133 1 90.81 89 LEU A CA 1
ATOM 711 C C . LEU A 1 89 ? 11.578 -10.555 -9.289 1 90.81 89 LEU A C 1
ATOM 713 O O . LEU A 1 89 ? 12.273 -11.258 -8.555 1 90.81 89 LEU A O 1
ATOM 717 N N . LEU A 1 90 ? 10.844 -11.062 -10.258 1 92.75 90 LEU A N 1
ATOM 718 C CA . LEU A 1 90 ? 10.742 -12.492 -10.5 1 92.75 90 LEU A CA 1
ATOM 719 C C . LEU A 1 90 ? 12.078 -13.062 -10.961 1 92.75 90 LEU A C 1
ATOM 721 O O . LEU A 1 90 ? 12.453 -14.172 -10.586 1 92.75 90 LEU A O 1
ATOM 725 N N . PHE A 1 91 ? 12.672 -12.281 -11.789 1 92 91 PHE A N 1
ATOM 726 C CA . PHE A 1 91 ? 13.977 -12.695 -12.289 1 92 91 PHE A CA 1
ATOM 727 C C . PHE A 1 91 ? 14.984 -12.82 -11.148 1 92 91 PHE A C 1
ATOM 729 O O . PHE A 1 91 ? 15.734 -13.797 -11.078 1 92 91 PHE A O 1
ATOM 736 N N . MET A 1 92 ? 14.992 -11.867 -10.227 1 87.88 92 MET A N 1
ATOM 737 C CA . MET A 1 92 ? 15.883 -11.875 -9.07 1 87.88 92 MET A CA 1
ATOM 738 C C . MET A 1 92 ? 15.602 -13.062 -8.164 1 87.88 92 MET A C 1
ATOM 740 O O . MET A 1 92 ? 16.531 -13.688 -7.637 1 87.88 92 MET A O 1
ATOM 744 N N . GLU A 1 93 ? 14.398 -13.367 -7.98 1 84.81 93 GLU A N 1
ATOM 745 C CA . GLU A 1 93 ? 14.023 -14.492 -7.133 1 84.81 93 GLU A CA 1
ATOM 746 C C . GLU A 1 93 ? 14.477 -15.812 -7.738 1 84.81 93 GLU A C 1
ATOM 748 O O . GLU A 1 93 ? 14.914 -16.719 -7.02 1 84.81 93 GLU A O 1
ATOM 753 N N . LYS A 1 94 ? 14.258 -15.977 -9.008 1 86.69 94 LYS A N 1
ATOM 754 C CA . LYS A 1 94 ? 14.719 -17.172 -9.711 1 86.69 94 LYS A CA 1
ATOM 755 C C . LYS A 1 94 ? 16.234 -17.312 -9.609 1 86.69 94 LYS A C 1
ATOM 757 O O . LYS A 1 94 ? 16.75 -18.422 -9.414 1 86.69 94 LYS A O 1
ATOM 762 N N . ASP A 1 95 ? 16.875 -16.188 -9.734 1 84.5 95 ASP A N 1
ATOM 763 C CA . ASP A 1 95 ? 18.344 -16.188 -9.664 1 84.5 95 ASP A CA 1
ATOM 764 C C . ASP A 1 95 ? 18.812 -16.609 -8.273 1 84.5 95 ASP A C 1
ATOM 766 O O . ASP A 1 95 ? 19.766 -17.375 -8.156 1 84.5 95 ASP A O 1
ATOM 770 N N . ILE A 1 96 ? 18.203 -16.188 -7.25 1 82.62 96 ILE A N 1
ATOM 771 C CA . ILE A 1 96 ? 18.547 -16.531 -5.875 1 82.62 96 ILE A CA 1
ATOM 772 C C . ILE A 1 96 ? 18.281 -18.016 -5.629 1 82.62 96 ILE A C 1
ATOM 774 O O . ILE A 1 96 ? 19.094 -18.703 -5.016 1 82.62 96 ILE A O 1
ATOM 778 N N . LYS A 1 97 ? 17.203 -18.5 -6.137 1 83.56 97 LYS A N 1
ATOM 779 C CA . LYS A 1 97 ? 16.859 -19.906 -5.984 1 83.56 97 LYS A CA 1
ATOM 780 C C . LYS A 1 97 ? 17.859 -20.797 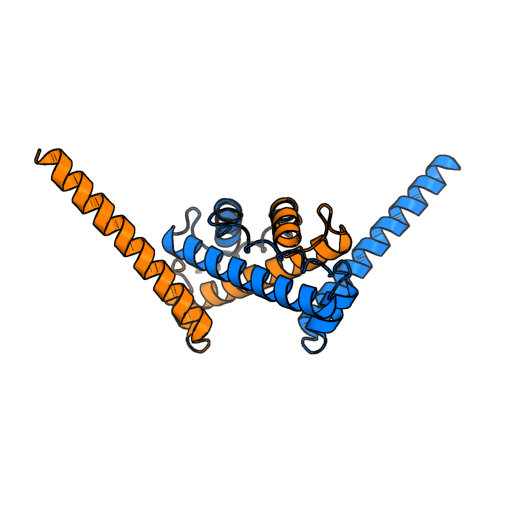-6.711 1 83.56 97 LYS A C 1
ATOM 782 O O . LYS A 1 97 ? 18.281 -21.828 -6.18 1 83.56 97 LYS A O 1
ATOM 787 N N . THR A 1 98 ? 18.203 -20.359 -7.918 1 85.5 98 THR A N 1
ATOM 788 C CA . THR A 1 98 ? 19.156 -21.109 -8.719 1 85.5 98 THR A CA 1
ATOM 789 C C . THR A 1 98 ? 20.531 -21.141 -8.047 1 85.5 98 THR A C 1
ATOM 791 O O . THR A 1 98 ? 21.188 -22.188 -8.008 1 85.5 98 THR A O 1
ATOM 794 N N . ALA A 1 99 ? 20.938 -19.984 -7.523 1 84.31 99 ALA A N 1
ATOM 795 C CA . ALA A 1 99 ? 22.234 -19.891 -6.836 1 84.31 99 ALA A CA 1
ATOM 796 C C . ALA A 1 99 ? 22.25 -20.766 -5.59 1 84.31 99 ALA A C 1
ATOM 798 O O . ALA A 1 99 ? 23.25 -21.438 -5.316 1 84.31 99 ALA A O 1
ATOM 799 N N . ARG A 1 100 ? 21.203 -20.766 -4.789 1 81.75 100 ARG A N 1
ATOM 800 C CA . ARG A 1 100 ? 21.094 -21.562 -3.576 1 81.75 100 ARG A CA 1
ATOM 801 C C . ARG A 1 100 ? 21.141 -23.047 -3.898 1 81.75 100 ARG A C 1
ATOM 803 O O . ARG A 1 100 ? 21.766 -23.828 -3.184 1 81.75 100 ARG A O 1
ATOM 810 N N . LYS A 1 101 ? 20.562 -23.406 -4.977 1 83.88 101 LYS A N 1
ATOM 811 C CA . LYS A 1 101 ? 20.562 -24.797 -5.414 1 83.88 101 LYS A CA 1
ATOM 812 C C . LYS A 1 101 ? 21.953 -25.234 -5.844 1 83.88 101 LYS A C 1
ATOM 814 O O . LYS A 1 101 ? 22.375 -26.359 -5.551 1 83.88 101 LYS A O 1
ATOM 819 N N . THR A 1 102 ? 22.594 -24.328 -6.59 1 82.12 102 THR A N 1
ATOM 820 C CA . THR A 1 102 ? 23.953 -24.625 -7.051 1 82.12 102 THR A CA 1
ATOM 821 C C . THR A 1 102 ? 24.906 -24.781 -5.871 1 82.12 102 THR A C 1
ATOM 823 O O . THR A 1 102 ? 25.766 -25.656 -5.875 1 82.12 102 THR A O 1
ATOM 826 N N . PHE A 1 103 ? 24.734 -23.922 -4.824 1 77.94 103 PHE A N 1
ATOM 827 C CA . PHE A 1 103 ? 25.578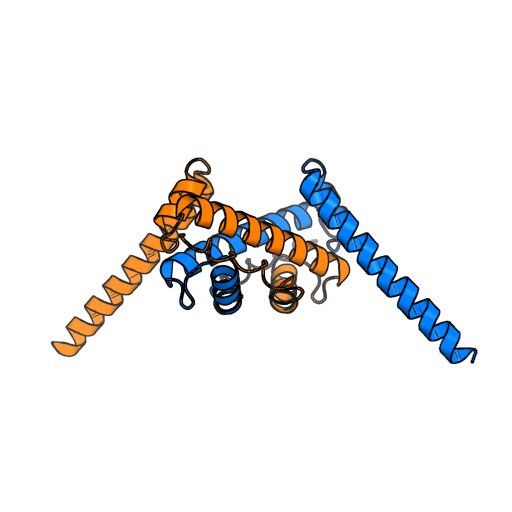 -24 -3.633 1 77.94 103 PHE A CA 1
ATOM 828 C C . PHE A 1 103 ? 25.312 -25.281 -2.861 1 77.94 103 PHE A C 1
ATOM 830 O O . PHE A 1 103 ? 26.25 -25.906 -2.346 1 77.94 103 PHE A O 1
ATOM 837 N N . ASP A 1 104 ? 24.109 -25.641 -2.701 1 79.12 104 ASP A N 1
ATOM 838 C CA . ASP A 1 104 ? 23.734 -26.859 -1.987 1 79.12 104 ASP A CA 1
ATOM 839 C C . ASP A 1 104 ? 24.297 -28.094 -2.691 1 79.12 104 ASP A C 1
ATOM 841 O O . ASP A 1 104 ? 24.766 -29.031 -2.039 1 79.12 104 ASP A O 1
ATOM 845 N N . VAL A 1 105 ? 24.25 -28.094 -3.994 1 77.69 105 VAL A N 1
ATOM 846 C CA . VAL A 1 105 ? 24.766 -29.219 -4.777 1 77.69 105 VAL A CA 1
ATOM 847 C C . VAL A 1 105 ? 26.281 -29.312 -4.621 1 77.69 105 VAL A C 1
ATOM 849 O O . VAL A 1 105 ? 26.828 -30.406 -4.484 1 77.69 105 VAL A O 1
ATOM 852 N N . ASN A 1 106 ? 26.891 -28.172 -4.582 1 79.19 106 ASN A N 1
ATOM 853 C CA . ASN A 1 106 ? 28.344 -28.156 -4.441 1 79.19 106 ASN A CA 1
ATOM 854 C C . ASN A 1 106 ? 28.781 -28.609 -3.049 1 79.19 106 ASN A C 1
ATOM 856 O O . ASN A 1 106 ? 29.828 -29.25 -2.896 1 79.19 106 ASN A O 1
ATOM 860 N N . GLU A 1 107 ? 28.031 -28.297 -2.047 1 74.94 107 GLU A N 1
ATOM 861 C CA . GLU A 1 107 ? 28.344 -28.719 -0.682 1 74.94 107 GLU A CA 1
ATOM 862 C C . GLU A 1 107 ? 28.172 -30.219 -0.509 1 74.94 107 GLU A C 1
ATOM 864 O O . GLU A 1 107 ? 28.891 -30.844 0.261 1 74.94 107 GLU A O 1
ATOM 869 N N . ILE A 1 108 ? 27.234 -30.719 -1.182 1 73.31 108 ILE A N 1
ATOM 870 C CA . ILE A 1 108 ? 27 -32.156 -1.079 1 73.31 108 ILE A CA 1
ATOM 871 C C . ILE A 1 108 ? 28.109 -32.906 -1.819 1 73.31 108 ILE A C 1
ATOM 873 O O . ILE A 1 108 ? 28.516 -33.969 -1.389 1 73.31 108 ILE A O 1
ATOM 877 N N . GLU A 1 109 ? 28.516 -32.312 -2.854 1 75.25 109 GLU A N 1
ATOM 878 C CA . GLU A 1 109 ? 29.5 -33 -3.676 1 75.25 109 GLU A CA 1
ATOM 879 C C . GLU A 1 109 ? 30.906 -32.844 -3.09 1 75.25 109 GLU A C 1
ATOM 881 O O . GLU A 1 109 ? 31.797 -33.656 -3.387 1 75.25 109 GLU A O 1
ATOM 886 N N . ASN A 1 110 ? 31.109 -31.844 -2.242 1 60.5 110 ASN A N 1
ATOM 887 C CA . ASN A 1 110 ? 32.406 -31.734 -1.596 1 60.5 110 ASN A CA 1
ATOM 888 C C . ASN A 1 110 ? 32.375 -32.281 -0.169 1 60.5 110 ASN A C 1
ATOM 890 O O . ASN A 1 110 ? 31.469 -31.953 0.599 1 60.5 110 ASN A O 1
ATOM 894 N N . MET B 1 1 ? 25.438 28.297 2.795 1 26.22 1 MET B N 1
ATOM 895 C CA . MET B 1 1 ? 25.453 27.156 1.894 1 26.22 1 MET B CA 1
ATOM 896 C C . MET B 1 1 ? 24.438 26.109 2.334 1 26.22 1 MET B C 1
ATOM 898 O O . MET B 1 1 ? 24.531 25.562 3.438 1 26.22 1 MET B O 1
ATOM 902 N N . ALA B 1 2 ? 23.141 26.266 2.078 1 33.28 2 ALA B N 1
ATOM 903 C CA . ALA B 1 2 ? 22.031 25.469 2.623 1 33.28 2 ALA B CA 1
ATOM 904 C C . ALA B 1 2 ? 22.266 23.984 2.398 1 33.28 2 ALA B C 1
ATOM 906 O O . ALA B 1 2 ? 22.547 23.547 1.273 1 33.28 2 ALA B O 1
ATOM 907 N N . GLU B 1 3 ? 22.922 23.219 3.217 1 30.39 3 GLU B N 1
ATOM 908 C CA . GLU B 1 3 ? 23.219 21.781 3.137 1 30.39 3 GLU B CA 1
ATOM 909 C C . GLU B 1 3 ? 21.984 21 2.693 1 30.39 3 GLU B C 1
ATOM 911 O O . GLU B 1 3 ? 20.922 21.109 3.301 1 30.39 3 GLU B O 1
ATOM 916 N N . TYR B 1 4 ? 21.828 20.969 1.401 1 31.53 4 TYR B N 1
ATOM 917 C CA . TYR B 1 4 ? 20.828 20.062 0.82 1 31.53 4 TYR B CA 1
ATOM 918 C C . TYR B 1 4 ? 20.688 18.797 1.653 1 31.53 4 TYR B C 1
ATOM 920 O O . TYR B 1 4 ? 21.625 18 1.744 1 31.53 4 TYR B O 1
ATOM 928 N N . LYS B 1 5 ? 20.203 18.922 2.838 1 35.81 5 LYS B N 1
ATOM 929 C CA . LYS B 1 5 ? 20.016 17.734 3.662 1 35.81 5 LYS B CA 1
ATOM 930 C C . LYS B 1 5 ? 19.719 16.516 2.801 1 35.81 5 LYS B C 1
ATOM 932 O O . LYS B 1 5 ? 18.812 16.547 1.96 1 35.81 5 LYS B O 1
ATOM 937 N N . GLN B 1 6 ? 20.703 15.805 2.348 1 33.94 6 GLN B N 1
ATOM 938 C CA . GLN B 1 6 ? 20.703 14.555 1.596 1 33.94 6 GLN B CA 1
ATOM 939 C C . GLN B 1 6 ? 19.484 13.703 1.944 1 33.94 6 GLN B C 1
ATOM 941 O O . GLN B 1 6 ? 19.281 13.336 3.105 1 33.94 6 GLN B O 1
ATOM 946 N N . ARG B 1 7 ? 18.25 14.109 1.544 1 38.19 7 ARG B N 1
ATOM 947 C CA . ARG B 1 7 ? 17.047 13.297 1.689 1 38.19 7 ARG B CA 1
ATOM 948 C C . ARG B 1 7 ? 17.391 11.812 1.646 1 38.19 7 ARG B C 1
ATOM 950 O O . ARG B 1 7 ? 18.016 11.336 0.696 1 38.19 7 ARG B O 1
ATOM 957 N N . GLY B 1 8 ? 17.781 11.328 2.793 1 35.75 8 GLY B N 1
ATOM 958 C CA . GLY B 1 8 ? 18.234 9.969 3.061 1 35.75 8 GLY B CA 1
ATOM 959 C C . GLY B 1 8 ? 17.734 8.953 2.059 1 35.75 8 GLY B C 1
ATOM 960 O O . GLY B 1 8 ? 16.766 9.227 1.332 1 35.75 8 GLY B O 1
ATOM 961 N N . ARG B 1 9 ? 18.625 8.172 1.443 1 39.47 9 ARG B N 1
ATOM 962 C CA . ARG B 1 9 ? 18.328 7.012 0.603 1 39.47 9 ARG B CA 1
ATOM 963 C C . ARG B 1 9 ? 17.047 6.316 1.042 1 39.47 9 ARG B C 1
ATOM 965 O O . ARG B 1 9 ? 16.766 6.215 2.238 1 39.47 9 ARG B O 1
ATOM 972 N N . PRO B 1 10 ? 16.078 6.414 0.186 1 45.59 10 PRO B N 1
ATOM 973 C CA . PRO B 1 10 ? 14.93 5.586 0.578 1 45.59 10 PRO B CA 1
ATOM 974 C C . PRO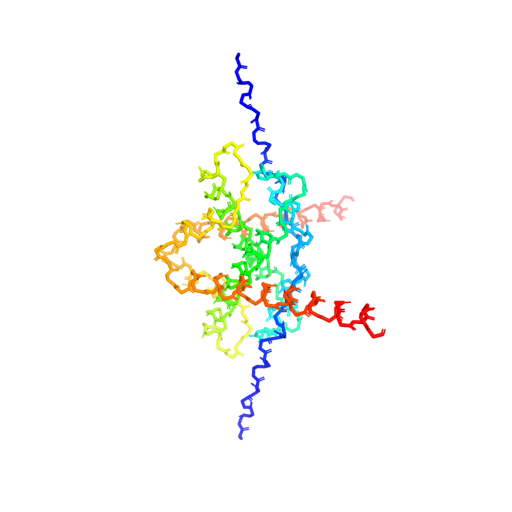 B 1 10 ? 15.344 4.387 1.431 1 45.59 10 PRO B C 1
ATOM 976 O O . PRO B 1 10 ? 16.391 3.775 1.184 1 45.59 10 PRO B O 1
ATOM 979 N N . PRO B 1 11 ? 15.18 4.426 2.748 1 44.44 11 PRO B N 1
ATOM 980 C CA . PRO B 1 11 ? 15.602 3.248 3.51 1 44.44 11 PRO B CA 1
ATOM 981 C C . PRO B 1 11 ? 15.609 1.973 2.668 1 44.44 11 PRO B C 1
ATOM 983 O O . PRO B 1 11 ? 14.914 1.899 1.648 1 44.44 11 PRO B O 1
ATOM 986 N N . LYS B 1 12 ? 16.547 1.11 2.865 1 45.66 12 LYS B N 1
ATOM 987 C CA . LYS B 1 12 ? 16.609 -0.217 2.26 1 45.66 12 LYS B CA 1
ATOM 988 C C . LYS B 1 12 ? 15.211 -0.761 1.983 1 45.66 12 LYS B C 1
ATOM 990 O O . LYS B 1 12 ? 14.25 -0.367 2.641 1 45.66 12 LYS B O 1
ATOM 995 N N . GLY B 1 13 ? 14.945 -1.261 0.781 1 50.5 13 GLY B N 1
ATOM 996 C CA . GLY B 1 13 ? 13.742 -1.906 0.268 1 50.5 13 GLY B CA 1
ATOM 997 C C . GLY B 1 13 ? 12.945 -2.617 1.342 1 50.5 13 GLY B C 1
ATOM 998 O O . GLY B 1 13 ? 13.461 -3.492 2.037 1 50.5 13 GLY B O 1
ATOM 999 N N . ASN B 1 14 ? 12.148 -1.778 2.193 1 60.34 14 ASN B N 1
ATOM 1000 C CA . ASN B 1 14 ? 11.195 -2.318 3.164 1 60.34 14 ASN B CA 1
ATOM 1001 C C . ASN B 1 14 ? 10.617 -3.65 2.699 1 60.34 14 ASN B C 1
ATOM 1003 O O . ASN B 1 14 ? 9.406 -3.783 2.543 1 60.34 14 ASN B O 1
ATOM 1007 N N . LYS B 1 15 ? 11.57 -4.516 2.219 1 69.5 15 LYS B N 1
ATOM 1008 C CA . LYS B 1 15 ? 11.133 -5.84 1.788 1 69.5 15 LYS B CA 1
ATOM 1009 C C . LYS B 1 15 ? 10.57 -6.641 2.961 1 69.5 15 LYS B C 1
ATOM 1011 O O . LYS B 1 15 ? 11.188 -6.699 4.027 1 69.5 15 LYS B O 1
ATOM 1016 N N . GLY B 1 16 ? 9.508 -6.996 2.828 1 80.12 16 GLY B N 1
ATOM 1017 C CA . GLY B 1 16 ? 8.891 -7.965 3.723 1 80.12 16 GLY B CA 1
ATOM 1018 C C . GLY B 1 16 ? 8.125 -7.324 4.863 1 80.12 16 GLY B C 1
ATOM 1019 O O . GLY B 1 16 ? 7.547 -8.016 5.699 1 80.12 16 GLY B O 1
ATOM 1020 N N . VAL B 1 17 ? 8.148 -5.969 4.93 1 81.94 17 VAL B N 1
ATOM 1021 C CA . VAL B 1 17 ? 7.535 -5.281 6.059 1 81.94 17 VAL B CA 1
ATOM 1022 C C . VAL B 1 17 ? 6.035 -5.566 6.086 1 81.94 17 VAL B C 1
ATOM 1024 O O . VAL B 1 17 ? 5.449 -5.746 7.156 1 81.94 17 VAL B O 1
ATOM 1027 N N . PHE B 1 18 ? 5.488 -5.742 4.93 1 88.25 18 PHE B N 1
ATOM 1028 C CA . PHE B 1 18 ? 4.039 -5.883 4.855 1 88.25 18 PHE B CA 1
ATOM 1029 C C . PHE B 1 18 ? 3.652 -7.324 4.539 1 88.25 18 PHE B C 1
ATOM 1031 O O . PHE B 1 18 ? 2.471 -7.629 4.367 1 88.25 18 PHE B O 1
ATOM 1038 N N . THR B 1 19 ? 4.582 -8.219 4.508 1 90.94 19 THR B N 1
ATOM 1039 C CA . THR B 1 19 ? 4.363 -9.555 3.977 1 90.94 19 THR B CA 1
ATOM 1040 C C . THR B 1 19 ? 3.262 -10.273 4.754 1 90.94 19 THR B C 1
ATOM 1042 O O . THR B 1 19 ? 2.33 -10.82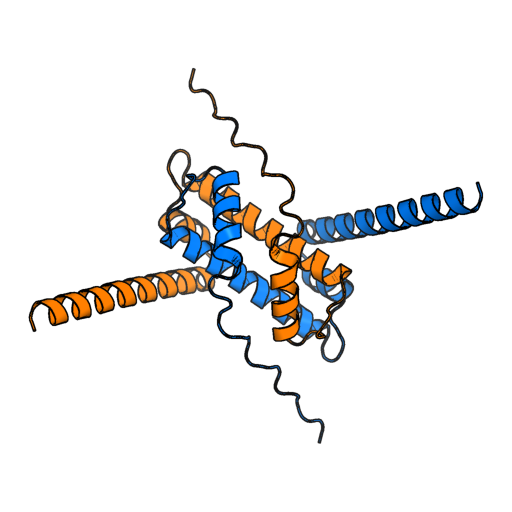 4.16 1 90.94 19 THR B O 1
ATOM 1045 N N . LYS B 1 20 ? 3.4 -10.336 6.062 1 88.88 20 LYS B N 1
ATOM 1046 C CA . LYS B 1 20 ? 2.426 -11.039 6.891 1 88.88 20 LYS B CA 1
ATOM 1047 C C . LYS B 1 20 ? 1.026 -10.453 6.707 1 88.88 20 LYS B C 1
ATOM 1049 O O . LYS B 1 20 ? 0.062 -11.195 6.5 1 88.88 20 LYS B O 1
ATOM 1054 N N . ASP B 1 21 ? 0.957 -9.195 6.789 1 90 21 ASP B N 1
ATOM 1055 C CA . ASP B 1 21 ? -0.327 -8.516 6.66 1 90 21 ASP B CA 1
ATOM 1056 C C . ASP B 1 21 ? -0.903 -8.695 5.254 1 90 21 ASP B C 1
ATOM 1058 O O . ASP B 1 21 ? -2.115 -8.844 5.09 1 90 21 ASP B O 1
ATOM 1062 N N . LEU B 1 22 ? -0.081 -8.703 4.289 1 93.5 22 LEU B N 1
ATOM 1063 C CA . LEU B 1 22 ? -0.523 -8.852 2.908 1 93.5 22 LEU B CA 1
ATOM 1064 C C . LEU B 1 22 ? -1.095 -10.25 2.672 1 93.5 22 LEU B C 1
ATOM 1066 O O . LEU B 1 22 ? -2.09 -10.406 1.959 1 93.5 22 LEU B O 1
ATOM 1070 N N . ARG B 1 23 ? -0.483 -11.281 3.293 1 93.12 23 ARG B N 1
ATOM 1071 C CA . ARG B 1 23 ? -0.999 -12.641 3.184 1 93.12 23 ARG B CA 1
ATOM 1072 C C . ARG B 1 23 ? -2.428 -12.727 3.709 1 93.12 23 ARG B C 1
ATOM 1074 O O . ARG B 1 23 ? -3.291 -13.336 3.076 1 93.12 23 ARG B O 1
ATOM 1081 N N . LEU B 1 24 ? -2.588 -12.164 4.863 1 90.44 24 LEU B N 1
ATOM 1082 C CA . LEU B 1 24 ? -3.902 -12.164 5.496 1 90.44 24 LEU B CA 1
ATOM 1083 C C . LEU B 1 24 ? -4.922 -11.438 4.629 1 90.44 24 LEU B C 1
ATOM 1085 O O . LEU B 1 24 ? -6.062 -11.883 4.496 1 90.44 24 LEU B O 1
ATOM 1089 N N . LEU B 1 25 ? -4.492 -10.328 4.062 1 90.69 25 LEU B N 1
ATOM 1090 C CA . LEU B 1 25 ? -5.391 -9.539 3.236 1 90.69 25 LEU B CA 1
ATOM 1091 C C . LEU B 1 25 ? -5.754 -10.281 1.955 1 90.69 25 LEU B C 1
ATOM 1093 O O . LEU B 1 25 ? -6.918 -10.305 1.556 1 90.69 25 LEU B O 1
ATOM 1097 N N . MET B 1 26 ? -4.809 -10.844 1.352 1 92.81 26 MET B N 1
ATOM 1098 C CA . MET B 1 26 ? -5.062 -11.594 0.124 1 92.81 26 MET B CA 1
ATOM 1099 C C . MET B 1 26 ? -6.031 -12.742 0.378 1 92.81 26 MET B C 1
ATOM 1101 O O . MET B 1 26 ? -6.957 -12.961 -0.404 1 92.81 26 MET B O 1
ATOM 1105 N N . TYR B 1 27 ? -5.824 -13.469 1.509 1 92.69 27 TYR B N 1
ATOM 1106 C CA . TYR B 1 27 ? -6.758 -14.516 1.903 1 92.69 27 TYR B CA 1
ATOM 1107 C C . TYR B 1 27 ? -8.164 -13.961 2.086 1 92.69 27 TYR B C 1
ATOM 1109 O O . TYR B 1 27 ? -9.141 -14.578 1.668 1 92.69 27 TYR B O 1
ATOM 1117 N N . GLY B 1 28 ? -8.219 -12.883 2.658 1 89.62 28 GLY B N 1
ATOM 1118 C CA . GLY B 1 28 ? -9.5 -12.227 2.906 1 89.62 28 GLY B CA 1
ATOM 1119 C C . GLY B 1 28 ? -10.234 -11.859 1.633 1 89.62 28 GLY B C 1
ATOM 1120 O O . GLY B 1 28 ? -11.461 -11.719 1.636 1 89.62 28 GLY B O 1
ATOM 1121 N N . PHE B 1 29 ? -9.523 -11.688 0.565 1 88.44 29 PHE B N 1
ATOM 1122 C CA . PHE B 1 29 ? -10.125 -11.305 -0.708 1 88.44 29 PHE B CA 1
ATOM 1123 C C . PHE B 1 29 ? -10.352 -12.531 -1.589 1 88.44 29 PHE B C 1
ATOM 1125 O O . PHE B 1 29 ? -10.648 -12.398 -2.777 1 88.44 29 PHE B O 1
ATOM 1132 N N . GLY B 1 30 ? -10.164 -13.688 -0.969 1 87.25 30 GLY B N 1
ATOM 1133 C CA . GLY B 1 30 ? -10.562 -14.898 -1.669 1 87.25 30 GLY B CA 1
ATOM 1134 C C . GLY B 1 30 ? -9.391 -15.75 -2.107 1 87.25 30 GLY B C 1
ATOM 1135 O O . GLY B 1 30 ? -9.57 -16.734 -2.83 1 87.25 30 GLY B O 1
ATOM 1136 N N . ASP B 1 31 ? -8.203 -15.344 -1.824 1 90.81 31 ASP B N 1
ATOM 1137 C CA . ASP B 1 31 ? -7.051 -16.203 -2.1 1 90.81 31 ASP B CA 1
ATOM 1138 C C . ASP B 1 31 ? -6.98 -17.359 -1.114 1 90.81 31 ASP B C 1
ATOM 1140 O O . ASP B 1 31 ? -7.781 -17.438 -0.179 1 90.81 31 ASP B O 1
ATOM 1144 N N . GLU B 1 32 ? -6.16 -18.266 -1.439 1 91.5 32 GLU B N 1
ATOM 1145 C CA . GLU B 1 32 ? -5.969 -19.406 -0.542 1 91.5 32 GLU B CA 1
ATOM 1146 C C . GLU B 1 32 ? -5.367 -18.953 0.789 1 91.5 32 GLU B C 1
ATOM 1148 O O . GLU B 1 32 ? -4.727 -17.906 0.866 1 91.5 32 GLU B O 1
ATOM 1153 N N . PRO B 1 33 ? -5.613 -19.719 1.809 1 90.25 33 PRO B N 1
ATOM 1154 C CA . PRO B 1 33 ? -5.082 -19.359 3.129 1 90.25 33 PRO B CA 1
ATOM 1155 C C . PRO B 1 33 ? -3.568 -19.156 3.113 1 90.25 33 PRO B C 1
ATOM 1157 O O . PRO B 1 33 ? -3.051 -18.328 3.877 1 90.25 33 PRO B O 1
ATOM 1160 N N . ASP B 1 34 ? -2.951 -19.875 2.338 1 91.94 34 ASP B N 1
ATOM 1161 C CA . ASP B 1 34 ? -1.512 -19.734 2.154 1 91.94 34 ASP B CA 1
ATOM 1162 C C . ASP B 1 34 ? -1.18 -19.344 0.714 1 91.94 34 ASP B C 1
ATOM 1164 O O . ASP B 1 34 ? -0.768 -20.188 -0.08 1 91.94 34 ASP B O 1
ATOM 1168 N N . PRO B 1 35 ? -1.357 -18.047 0.471 1 94.5 35 PRO B N 1
ATOM 1169 C CA . PRO B 1 35 ? -1.08 -17.609 -0.899 1 94.5 35 PRO B CA 1
ATOM 1170 C C . PRO B 1 35 ? 0.354 -17.906 -1.334 1 94.5 35 PRO B C 1
ATOM 1172 O O . PRO B 1 35 ? 1.262 -17.938 -0.5 1 94.5 35 PRO B O 1
ATOM 1175 N N . ALA B 1 36 ? 0.527 -18.109 -2.594 1 93.81 36 ALA B N 1
ATOM 1176 C CA . ALA B 1 36 ? 1.853 -18.438 -3.121 1 93.81 36 ALA B CA 1
ATOM 1177 C C . ALA B 1 36 ? 2.848 -17.312 -2.801 1 93.81 36 ALA B C 1
ATOM 1179 O O . ALA B 1 36 ? 2.543 -16.141 -2.969 1 93.81 36 ALA B O 1
ATOM 1180 N N . PRO B 1 37 ? 4.02 -17.641 -2.344 1 92.19 37 PRO B N 1
ATOM 1181 C CA . PRO B 1 37 ? 5.02 -16.641 -1.966 1 92.19 37 PRO B CA 1
ATOM 1182 C C . PRO B 1 37 ? 5.352 -15.672 -3.105 1 92.19 37 PRO B C 1
ATOM 1184 O O . PRO B 1 37 ? 5.566 -14.484 -2.871 1 92.19 37 PRO B O 1
ATOM 1187 N N . ASP B 1 38 ? 5.434 -16.219 -4.289 1 93.12 38 ASP B N 1
ATOM 1188 C CA . ASP B 1 38 ? 5.781 -15.352 -5.414 1 93.12 38 ASP B CA 1
ATOM 1189 C C . ASP B 1 38 ? 4.699 -14.297 -5.656 1 93.12 38 ASP B C 1
ATOM 1191 O O . ASP B 1 38 ? 5.004 -13.148 -5.977 1 93.12 38 ASP B O 1
ATOM 1195 N N . THR B 1 39 ? 3.387 -14.609 -5.52 1 95.94 39 THR B N 1
ATOM 1196 C CA . THR B 1 39 ? 2.293 -13.656 -5.691 1 95.94 39 THR B CA 1
ATOM 1197 C C . THR B 1 39 ? 2.291 -12.625 -4.566 1 95.94 39 THR B C 1
ATOM 1199 O O . THR B 1 39 ? 2.037 -11.445 -4.801 1 95.94 39 THR B O 1
ATOM 1202 N N . VAL B 1 40 ? 2.627 -13.078 -3.34 1 95.38 40 VAL B N 1
ATOM 1203 C CA . VAL B 1 40 ? 2.723 -12.172 -2.203 1 95.38 40 VAL B CA 1
ATOM 1204 C C . VAL B 1 40 ? 3.867 -11.18 -2.424 1 95.38 40 VAL B C 1
ATOM 1206 O O . VAL B 1 40 ? 3.727 -9.984 -2.156 1 95.38 40 VAL B O 1
ATOM 1209 N N . ASN B 1 41 ? 4.949 -11.688 -2.965 1 94.19 41 ASN B N 1
ATOM 1210 C CA . ASN B 1 41 ? 6.102 -10.836 -3.252 1 94.19 41 ASN B CA 1
ATOM 1211 C C . ASN B 1 41 ? 5.777 -9.781 -4.305 1 94.19 41 ASN B C 1
ATOM 1213 O O . ASN B 1 41 ? 6.215 -8.641 -4.203 1 94.19 41 ASN B O 1
ATOM 1217 N N . VAL B 1 42 ? 5.059 -10.156 -5.27 1 95.88 42 VAL B N 1
ATOM 1218 C CA . VAL B 1 42 ? 4.645 -9.219 -6.309 1 95.88 42 VAL B CA 1
ATOM 1219 C C . VAL B 1 42 ? 3.758 -8.133 -5.703 1 95.88 42 VAL B C 1
ATOM 1221 O O . VAL B 1 42 ? 3.963 -6.945 -5.953 1 95.88 42 VAL B O 1
ATOM 1224 N N . MET B 1 43 ? 2.783 -8.594 -4.926 1 96.06 43 MET B N 1
ATOM 1225 C CA . MET B 1 43 ? 1.892 -7.645 -4.266 1 96.06 43 MET B CA 1
ATOM 1226 C C . MET B 1 43 ? 2.678 -6.672 -3.391 1 96.06 43 MET B C 1
ATOM 1228 O O . MET B 1 43 ? 2.402 -5.473 -3.387 1 96.06 43 MET B O 1
ATOM 1232 N N . GLU B 1 44 ? 3.572 -7.188 -2.662 1 94.75 44 GLU B N 1
ATOM 1233 C CA . GLU B 1 44 ? 4.398 -6.348 -1.8 1 94.75 44 GLU B CA 1
ATOM 1234 C C . GLU B 1 44 ? 5.168 -5.312 -2.613 1 94.75 44 GLU B C 1
ATOM 1236 O O . GLU B 1 44 ? 5.27 -4.148 -2.213 1 94.75 44 GLU B O 1
ATOM 1241 N N . GLU B 1 45 ? 5.723 -5.727 -3.711 1 93.88 45 GLU B N 1
ATOM 1242 C CA . GLU B 1 45 ? 6.445 -4.812 -4.586 1 93.88 45 GLU B CA 1
ATOM 1243 C C . GLU B 1 45 ? 5.531 -3.699 -5.098 1 93.88 45 GLU B C 1
ATOM 1245 O O . GLU B 1 45 ? 5.918 -2.529 -5.113 1 93.88 45 GLU B O 1
ATOM 1250 N N . LEU B 1 46 ? 4.422 -4.043 -5.508 1 96.38 46 LEU B N 1
ATOM 1251 C CA . LEU B 1 46 ? 3.465 -3.07 -6.031 1 96.38 46 LEU B CA 1
ATOM 1252 C C . LEU B 1 46 ? 3.049 -2.08 -4.949 1 96.38 46 LEU B C 1
ATOM 1254 O O . LEU B 1 46 ? 2.951 -0.878 -5.207 1 96.38 46 LEU B O 1
ATOM 1258 N N . VAL B 1 47 ? 2.812 -2.572 -3.76 1 95.88 47 VAL B N 1
ATOM 1259 C CA . VAL B 1 47 ? 2.434 -1.725 -2.635 1 95.88 47 VAL B CA 1
ATOM 1260 C C . VAL B 1 47 ? 3.58 -0.777 -2.291 1 95.88 47 VAL B C 1
ATOM 1262 O O . VAL B 1 47 ? 3.367 0.424 -2.105 1 95.88 47 VAL B O 1
ATOM 1265 N N . ASN B 1 48 ? 4.734 -1.296 -2.264 1 93.31 48 ASN B N 1
ATOM 1266 C CA . ASN B 1 48 ? 5.902 -0.47 -1.976 1 93.31 48 ASN B CA 1
ATOM 1267 C C . ASN B 1 48 ? 6.09 0.617 -3.029 1 93.31 48 ASN B C 1
ATOM 1269 O O . ASN B 1 48 ? 6.438 1.753 -2.699 1 93.31 48 ASN B O 1
ATOM 1273 N N . ASP B 1 49 ? 5.949 0.222 -4.25 1 93.19 49 ASP B N 1
ATOM 1274 C CA . ASP B 1 49 ? 6.055 1.195 -5.332 1 93.19 49 ASP B CA 1
ATOM 1275 C C . ASP B 1 49 ? 5.02 2.307 -5.176 1 93.19 49 ASP B C 1
ATOM 1277 O O . ASP B 1 49 ? 5.32 3.48 -5.398 1 93.19 49 ASP B O 1
ATOM 1281 N N . TYR B 1 50 ? 3.863 1.939 -4.852 1 95.25 50 TYR B N 1
ATOM 1282 C CA . TYR B 1 50 ? 2.793 2.91 -4.648 1 95.25 50 TYR B CA 1
ATOM 1283 C C . TYR B 1 50 ? 3.135 3.861 -3.508 1 95.25 50 TYR B C 1
ATOM 1285 O O . TYR B 1 50 ? 2.982 5.078 -3.641 1 95.25 50 TYR B O 1
ATOM 1293 N N . ILE B 1 51 ? 3.555 3.316 -2.348 1 95.94 51 ILE B N 1
ATOM 1294 C CA . ILE B 1 51 ? 3.91 4.113 -1.18 1 95.94 51 ILE B CA 1
ATOM 1295 C C . ILE B 1 51 ? 5.027 5.09 -1.543 1 95.94 51 ILE B C 1
ATOM 1297 O O . ILE B 1 51 ? 4.945 6.277 -1.222 1 95.94 51 ILE B O 1
ATOM 1301 N N . THR B 1 52 ? 6.016 4.609 -2.189 1 94.38 52 THR B N 1
ATOM 1302 C CA . THR B 1 52 ? 7.148 5.434 -2.594 1 94.38 52 THR B CA 1
ATOM 1303 C C . THR B 1 52 ? 6.688 6.586 -3.482 1 94.38 52 THR B C 1
ATOM 1305 O O . THR B 1 52 ? 7.062 7.742 -3.256 1 94.38 52 THR B O 1
ATOM 1308 N N . GLU B 1 53 ? 5.887 6.238 -4.434 1 95.25 53 GLU B N 1
ATOM 1309 C CA . GLU B 1 53 ? 5.383 7.254 -5.352 1 95.25 53 GLU B CA 1
ATOM 1310 C C . GLU B 1 53 ? 4.59 8.328 -4.609 1 95.25 53 GLU B C 1
ATOM 1312 O O . GLU B 1 53 ? 4.77 9.523 -4.855 1 95.25 53 GLU B O 1
ATOM 1317 N N . MET B 1 54 ? 3.697 7.922 -3.76 1 96.75 54 MET B N 1
ATOM 1318 C CA . MET B 1 54 ? 2.867 8.859 -3.004 1 96.75 54 MET B CA 1
ATOM 1319 C C . MET B 1 54 ? 3.725 9.727 -2.09 1 96.75 54 MET B C 1
ATOM 1321 O O . MET B 1 54 ? 3.488 10.93 -1.97 1 96.75 54 MET B O 1
ATOM 1325 N N . CYS B 1 55 ? 4.723 9.117 -1.429 1 95.38 55 CYS B N 1
ATOM 1326 C CA . CYS B 1 55 ? 5.594 9.867 -0.53 1 95.38 55 CYS B CA 1
ATOM 1327 C C . CYS B 1 55 ? 6.426 10.891 -1.3 1 95.38 55 CYS B C 1
ATOM 1329 O O . CYS B 1 55 ? 6.602 12.016 -0.846 1 95.38 55 CYS B O 1
ATOM 1331 N N . LEU B 1 56 ? 6.926 10.484 -2.441 1 95.25 56 LEU B N 1
ATOM 1332 C CA . LEU B 1 56 ? 7.73 11.383 -3.258 1 95.25 56 LEU B CA 1
ATOM 1333 C C . LEU B 1 56 ? 6.895 12.555 -3.754 1 95.25 56 LEU B C 1
ATOM 1335 O O . LEU B 1 56 ? 7.336 13.711 -3.689 1 95.25 56 LEU B O 1
ATOM 1339 N N . LYS B 1 57 ? 5.699 12.258 -4.23 1 96.94 57 LYS B N 1
ATOM 1340 C CA . LYS B 1 57 ? 4.801 13.312 -4.684 1 96.94 57 LYS B CA 1
ATOM 1341 C C . LYS B 1 57 ? 4.465 14.273 -3.547 1 96.94 57 LYS B C 1
ATOM 1343 O O . LYS B 1 57 ? 4.504 15.492 -3.727 1 96.94 57 LYS B O 1
ATOM 1348 N N . ALA B 1 58 ? 4.137 13.711 -2.395 1 97 58 ALA B N 1
ATOM 1349 C CA . ALA B 1 58 ? 3.777 14.539 -1.244 1 97 58 ALA B CA 1
ATOM 1350 C C . ALA B 1 58 ? 4.949 15.406 -0.8 1 97 58 ALA B C 1
ATOM 1352 O O . ALA B 1 58 ? 4.77 16.578 -0.462 1 97 58 ALA B O 1
ATOM 1353 N N . SER B 1 59 ? 6.117 14.852 -0.796 1 94.75 59 SER B N 1
ATOM 1354 C CA . SER B 1 59 ? 7.32 15.586 -0.413 1 94.75 59 SER B CA 1
ATOM 1355 C C . SER B 1 59 ? 7.594 16.734 -1.368 1 94.75 59 SER B C 1
ATOM 1357 O O . SER B 1 59 ? 8.016 17.812 -0.943 1 94.75 59 SER B O 1
ATOM 1359 N N . LYS B 1 60 ? 7.41 16.469 -2.627 1 95.94 60 LYS B N 1
ATOM 1360 C CA . LYS B 1 60 ? 7.613 17.5 -3.635 1 95.94 60 LYS B CA 1
ATOM 1361 C C . LYS B 1 60 ? 6.664 18.672 -3.412 1 95.94 60 LYS B C 1
ATOM 1363 O O . LYS B 1 60 ? 7.055 19.844 -3.578 1 95.94 60 LYS B O 1
ATOM 1368 N N . VAL B 1 61 ? 5.441 18.406 -3.051 1 96.62 61 VAL B N 1
ATOM 1369 C CA . VAL B 1 61 ? 4.449 19.453 -2.793 1 96.62 61 VAL B CA 1
ATOM 1370 C C . VAL B 1 61 ? 4.805 20.203 -1.51 1 96.62 61 VAL B C 1
ATOM 1372 O O . VAL B 1 61 ? 4.727 21.422 -1.458 1 96.62 61 VAL B O 1
ATOM 1375 N N . ALA B 1 62 ? 5.215 19.406 -0.515 1 95.56 62 ALA B N 1
ATOM 1376 C CA . ALA B 1 62 ? 5.512 19.984 0.794 1 95.56 62 ALA B CA 1
ATOM 1377 C C . ALA B 1 62 ? 6.797 20.812 0.756 1 95.56 62 ALA B C 1
ATOM 1379 O O . ALA B 1 62 ? 6.961 21.75 1.525 1 95.56 62 ALA B O 1
ATOM 1380 N N . LYS B 1 63 ? 7.73 20.359 -0.124 1 94.12 63 LYS B N 1
ATOM 1381 C CA . LYS B 1 63 ? 9.039 21 -0.215 1 94.12 63 LYS B CA 1
ATOM 1382 C C . LYS B 1 63 ? 9.789 20.891 1.107 1 94.12 63 LYS B C 1
ATOM 1384 O O . LYS B 1 63 ? 10.055 19.797 1.598 1 94.12 63 LYS B O 1
ATOM 1389 N N . ASP B 1 64 ? 9.93 22.047 1.848 1 91.38 64 ASP B N 1
ATOM 1390 C CA . ASP B 1 64 ? 10.781 22.031 3.033 1 91.38 64 ASP B CA 1
ATOM 1391 C C . ASP B 1 64 ? 9.945 21.922 4.309 1 91.38 64 ASP B C 1
ATOM 1393 O O . ASP B 1 64 ? 10.492 21.859 5.41 1 91.38 64 ASP B O 1
ATOM 1397 N N . ARG B 1 65 ? 8.711 21.859 4.113 1 93.62 65 ARG B N 1
ATOM 1398 C CA . ARG B 1 65 ? 7.836 21.734 5.273 1 93.62 65 ARG B CA 1
ATOM 1399 C C . ARG B 1 65 ? 7.441 20.281 5.5 1 93.62 65 ARG B C 1
ATOM 1401 O O . ARG B 1 65 ? 7.691 19.422 4.648 1 93.62 65 ARG B O 1
ATOM 1408 N N . LYS B 1 66 ? 6.902 20.031 6.598 1 94.19 66 LYS B N 1
ATOM 1409 C CA . LYS B 1 66 ? 6.332 18.703 6.855 1 94.19 66 LYS B CA 1
ATOM 1410 C C . LYS B 1 66 ? 5.133 18.438 5.953 1 94.19 66 LYS B C 1
ATOM 1412 O O . LYS B 1 66 ? 4.402 19.359 5.59 1 94.19 66 LYS B O 1
ATOM 1417 N N . VAL B 1 67 ? 4.93 17.219 5.617 1 96.12 67 VAL B N 1
ATOM 1418 C CA . VAL B 1 67 ? 3.82 16.828 4.754 1 96.12 67 VAL B CA 1
ATOM 1419 C C . VAL B 1 67 ? 2.502 16.969 5.516 1 96.12 67 VAL B C 1
ATOM 1421 O O . VAL B 1 67 ? 2.4 16.562 6.676 1 96.12 67 VAL B O 1
ATOM 1424 N N . THR B 1 68 ? 1.523 17.5 4.902 1 96.69 68 THR B N 1
ATOM 1425 C CA . THR B 1 68 ? 0.209 17.688 5.508 1 96.69 68 THR B CA 1
ATOM 1426 C C . THR B 1 68 ? -0.869 16.984 4.691 1 96.69 68 THR B C 1
ATOM 1428 O O . THR B 1 68 ? -0.603 16.5 3.59 1 96.69 68 THR B O 1
ATOM 1431 N N . VAL B 1 69 ? -2.025 16.922 5.207 1 96.94 69 VAL B N 1
ATOM 1432 C CA . VAL B 1 69 ? -3.174 16.344 4.52 1 96.94 69 VAL B CA 1
ATOM 1433 C C . VAL B 1 69 ? -3.463 17.141 3.242 1 96.94 69 VAL B C 1
ATOM 1435 O O . VAL B 1 69 ? -3.854 16.562 2.225 1 96.94 69 VAL B O 1
ATOM 1438 N N . GLU B 1 70 ? -3.305 18.453 3.336 1 96.88 70 GLU B N 1
ATOM 1439 C CA . GLU B 1 70 ? -3.547 19.297 2.178 1 96.88 70 GLU B CA 1
ATOM 1440 C C . GLU B 1 70 ? -2.654 18.906 1.005 1 96.88 70 GLU B C 1
ATOM 1442 O O . GLU B 1 70 ? -3.061 19.016 -0.154 1 96.88 70 GLU B O 1
ATOM 1447 N N . ASP B 1 71 ? -1.463 18.5 1.302 1 97.62 71 ASP B N 1
ATOM 1448 C CA . ASP B 1 71 ? -0.549 18.062 0.251 1 97.62 71 ASP B CA 1
ATOM 1449 C C . ASP B 1 71 ? -1.103 16.859 -0.49 1 97.62 71 ASP B C 1
ATOM 1451 O O . ASP B 1 71 ? -1.035 16.781 -1.719 1 97.62 71 ASP B O 1
ATOM 1455 N N . PHE B 1 72 ? -1.651 15.875 0.221 1 97.5 72 PHE B N 1
ATOM 1456 C CA . PHE B 1 72 ? -2.262 14.703 -0.392 1 97.5 72 PHE B CA 1
ATOM 1457 C C . PHE B 1 72 ? -3.498 15.094 -1.194 1 97.5 72 PHE B C 1
ATOM 1459 O O . PHE B 1 72 ? -3.732 14.562 -2.281 1 97.5 72 PHE B O 1
ATOM 1466 N N . LYS B 1 73 ? -4.297 16 -0.67 1 97.56 73 LYS B N 1
ATOM 1467 C CA . LYS B 1 73 ? -5.477 16.469 -1.399 1 97.56 73 LYS B CA 1
ATOM 1468 C C . LYS B 1 73 ? -5.082 17.125 -2.719 1 97.56 73 LYS B C 1
ATOM 1470 O O . LYS B 1 73 ? -5.762 16.938 -3.732 1 97.56 73 LYS B O 1
ATOM 1475 N N . PHE B 1 74 ? -4.039 17.828 -2.639 1 98 74 PHE B N 1
ATOM 1476 C CA . PHE B 1 74 ? -3.525 18.469 -3.846 1 98 74 PHE B CA 1
ATOM 1477 C C . PHE B 1 74 ? -3.135 17.422 -4.887 1 98 74 PHE B C 1
ATOM 1479 O O . PHE B 1 74 ? -3.465 17.562 -6.066 1 98 74 PHE B O 1
ATOM 1486 N N . ILE B 1 75 ? -2.428 16.422 -4.43 1 97.25 75 ILE B N 1
ATOM 1487 C CA . ILE B 1 75 ? -1.957 15.359 -5.312 1 97.25 75 ILE B CA 1
ATOM 1488 C C . ILE B 1 75 ? -3.15 14.633 -5.926 1 97.25 75 ILE B C 1
ATOM 1490 O O . ILE B 1 75 ? -3.096 14.203 -7.078 1 97.25 75 ILE B O 1
ATOM 1494 N N . LEU B 1 76 ? -4.191 14.5 -5.191 1 97.62 76 LEU B N 1
ATOM 1495 C CA . LEU B 1 76 ? -5.332 13.688 -5.586 1 97.62 76 LEU B CA 1
ATOM 1496 C C . LEU B 1 76 ? -6.414 14.539 -6.242 1 97.62 76 LEU B C 1
ATOM 1498 O O . LEU B 1 76 ? -7.52 14.055 -6.496 1 97.62 76 LEU B O 1
ATOM 1502 N N . ARG B 1 77 ? -6.156 15.742 -6.48 1 96.44 77 ARG B N 1
ATOM 1503 C CA . ARG B 1 77 ? -7.152 16.719 -6.91 1 96.44 77 ARG B CA 1
ATOM 1504 C C . ARG B 1 77 ? -7.816 16.281 -8.211 1 96.44 77 ARG B C 1
ATOM 1506 O O . ARG B 1 77 ? -8.961 16.656 -8.484 1 96.44 77 ARG B O 1
ATOM 1513 N N . ASN B 1 78 ? -7.07 15.484 -8.992 1 96.12 78 ASN B N 1
ATOM 1514 C CA . ASN B 1 78 ? -7.637 15.039 -10.258 1 96.12 78 ASN B CA 1
ATOM 1515 C C . ASN B 1 78 ? -8.188 13.617 -10.156 1 96.12 78 ASN B C 1
ATOM 1517 O O . ASN B 1 78 ? -8.562 13.023 -11.164 1 96.12 78 ASN B O 1
ATOM 1521 N N . ASP B 1 79 ? -8.125 13.047 -9.07 1 95.12 79 ASP B N 1
ATOM 1522 C CA . ASP B 1 79 ? -8.75 11.773 -8.75 1 95.12 79 ASP B CA 1
ATOM 1523 C C . ASP B 1 79 ? -9.883 11.953 -7.742 1 95.12 79 ASP B C 1
ATOM 1525 O O . ASP B 1 79 ? -9.672 11.789 -6.535 1 95.12 79 ASP B O 1
ATOM 1529 N N . SER B 1 80 ? -11.062 12.195 -8.258 1 95.62 80 SER B N 1
ATOM 1530 C CA . SER B 1 80 ? -12.195 12.602 -7.438 1 95.62 80 SER B CA 1
ATOM 1531 C C . SER B 1 80 ? -12.617 11.492 -6.477 1 95.62 80 SER B C 1
ATOM 1533 O O . SER B 1 80 ? -13.031 11.758 -5.348 1 95.62 80 SER B O 1
ATOM 1535 N N . LYS B 1 81 ? -12.492 10.305 -6.918 1 94.69 81 LYS B N 1
ATOM 1536 C CA . LYS B 1 81 ? -12.891 9.172 -6.086 1 94.69 81 LYS B CA 1
ATOM 1537 C C . LYS B 1 81 ? -11.984 9.039 -4.863 1 94.69 81 LYS B C 1
ATOM 1539 O O . LYS B 1 81 ? -12.469 8.938 -3.734 1 94.69 81 LYS B O 1
ATOM 1544 N N . LYS B 1 82 ? -10.703 9.039 -5.102 1 94.94 82 LYS B N 1
ATOM 1545 C CA . LYS B 1 82 ? -9.758 8.938 -3.992 1 94.94 82 LYS B CA 1
ATOM 1546 C C . LYS B 1 82 ? -9.844 10.156 -3.08 1 94.94 82 LYS B C 1
ATOM 1548 O O . LYS B 1 82 ? -9.734 10.031 -1.858 1 94.94 82 LYS B O 1
ATOM 1553 N N . LEU B 1 83 ? -10.008 11.352 -3.676 1 95.94 83 LEU B N 1
ATOM 1554 C CA . LEU B 1 83 ? -10.148 12.578 -2.898 1 95.94 83 LEU B CA 1
ATOM 1555 C C . LEU B 1 83 ? -11.367 12.5 -1.985 1 95.94 83 LEU B C 1
ATOM 1557 O O . LEU B 1 83 ? -11.297 12.906 -0.822 1 95.94 83 LEU B O 1
ATOM 1561 N N . ALA B 1 84 ? -12.414 12.031 -2.502 1 95.94 84 ALA B N 1
ATOM 1562 C CA . ALA B 1 84 ? -13.633 11.883 -1.717 1 95.94 84 ALA B CA 1
ATOM 1563 C C . ALA B 1 84 ? -13.422 10.938 -0.536 1 95.94 84 ALA B C 1
ATOM 1565 O O . ALA B 1 84 ? -13.906 11.195 0.567 1 95.94 84 ALA B O 1
ATOM 1566 N N . ARG B 1 85 ? -12.703 9.922 -0.786 1 93 85 ARG B N 1
ATOM 1567 C CA . ARG B 1 85 ? -12.406 8.945 0.258 1 93 85 ARG B CA 1
ATOM 1568 C C . ARG B 1 85 ? -11.562 9.578 1.366 1 93 85 ARG B C 1
ATOM 1570 O O . ARG B 1 85 ? -11.797 9.32 2.549 1 93 85 ARG B O 1
ATOM 1577 N N . VAL B 1 86 ? -10.609 10.344 0.982 1 94.75 86 VAL B N 1
ATOM 1578 C CA . VAL B 1 86 ? -9.758 11.031 1.948 1 94.75 86 VAL B CA 1
ATOM 1579 C C . VAL B 1 86 ? -10.594 12.008 2.775 1 94.75 86 VAL B C 1
ATOM 1581 O O . VAL B 1 86 ? -10.453 12.07 4 1 94.75 86 VAL B O 1
ATOM 1584 N N . GLU B 1 87 ? -11.438 12.727 2.139 1 95.12 87 GLU B N 1
ATOM 1585 C CA . GLU B 1 87 ? -12.297 13.688 2.82 1 95.12 87 GLU B CA 1
ATOM 1586 C C . GLU B 1 87 ? -13.242 13 3.799 1 95.12 87 GLU B C 1
ATOM 1588 O O . GLU B 1 87 ? -13.477 13.5 4.898 1 95.12 87 GLU B O 1
ATOM 1593 N N . GLU B 1 88 ? -13.75 11.945 3.324 1 94.31 88 GLU B N 1
ATOM 1594 C CA . GLU B 1 88 ? -14.617 11.156 4.199 1 94.31 88 GLU B CA 1
ATOM 1595 C C . GLU B 1 88 ? -13.875 10.703 5.449 1 94.31 88 GLU B C 1
ATOM 1597 O O . GLU B 1 88 ? -14.406 10.789 6.559 1 94.31 88 GLU B O 1
ATOM 1602 N N . LEU B 1 89 ? -12.703 10.203 5.281 1 90.81 89 LEU B N 1
ATOM 1603 C CA . LEU B 1 89 ? -11.875 9.766 6.395 1 90.81 89 LEU B CA 1
ATOM 1604 C C . LEU B 1 89 ? -11.641 10.898 7.383 1 90.81 89 LEU B C 1
ATOM 1606 O O . LEU B 1 89 ? -11.75 10.703 8.594 1 90.81 89 LEU B O 1
ATOM 1610 N N . LEU B 1 90 ? -11.328 12.078 6.891 1 92.75 90 LEU B N 1
ATOM 1611 C CA . LEU B 1 90 ? -11.055 13.242 7.73 1 92.75 90 LEU B CA 1
ATOM 1612 C C . LEU B 1 90 ? -12.305 13.672 8.484 1 92.75 90 LEU B C 1
ATOM 1614 O O . LEU B 1 90 ? -12.227 14.078 9.648 1 92.75 90 LEU B O 1
ATOM 1618 N N . PHE B 1 91 ? -13.352 13.594 7.762 1 92.12 91 PHE B N 1
ATOM 1619 C CA . PHE B 1 91 ? -14.625 13.953 8.375 1 92.12 91 PHE B CA 1
ATOM 1620 C C . PHE B 1 91 ? -14.953 13.016 9.531 1 92.12 91 PHE B C 1
ATOM 1622 O O . PHE B 1 91 ? -15.367 13.469 10.602 1 92.12 91 PHE B O 1
ATOM 1629 N N . MET B 1 92 ? -14.742 11.727 9.367 1 87.88 92 MET B N 1
ATOM 1630 C CA . MET B 1 92 ? -14.992 10.727 10.398 1 87.88 92 MET B CA 1
ATOM 1631 C C . MET B 1 92 ? -14.086 10.938 11.602 1 87.88 92 MET B C 1
ATOM 1633 O O . MET B 1 92 ? -14.516 10.789 12.75 1 87.88 92 MET B O 1
ATOM 1637 N N . GLU B 1 93 ? -12.922 11.281 11.375 1 84.81 93 GLU B N 1
ATOM 1638 C CA . GLU B 1 93 ? -11.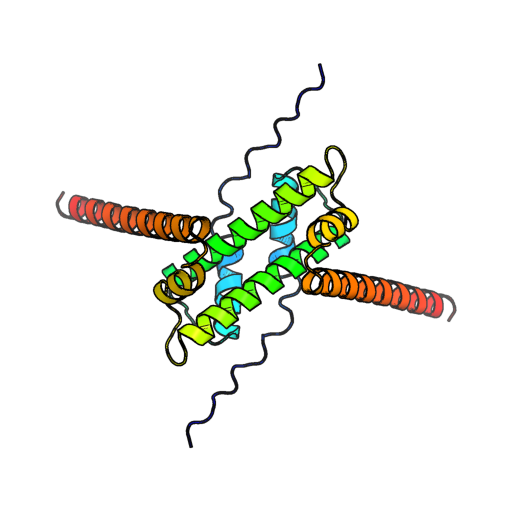977 11.523 12.461 1 84.81 93 GLU B CA 1
ATOM 1639 C C . GLU B 1 93 ? -12.367 12.75 13.273 1 84.81 93 GLU B C 1
ATOM 1641 O O . GLU B 1 93 ? -12.227 12.758 14.5 1 84.81 93 GLU B O 1
ATOM 1646 N N . LYS B 1 94 ? -12.711 13.797 12.594 1 86.75 94 LYS B N 1
ATOM 1647 C CA . LYS B 1 94 ? -13.18 15.008 13.273 1 86.75 94 LYS B CA 1
ATOM 1648 C C . LYS B 1 94 ? -14.414 14.719 14.117 1 86.75 94 LYS B C 1
ATOM 1650 O O . LYS B 1 94 ? -14.539 15.227 15.234 1 86.75 94 LYS B O 1
ATOM 1655 N N . ASP B 1 95 ? -15.266 13.898 13.531 1 84.5 95 ASP B N 1
ATOM 1656 C CA . ASP B 1 95 ? -16.484 13.547 14.234 1 84.5 95 ASP B CA 1
ATOM 1657 C C . ASP B 1 95 ? -16.188 12.75 15.508 1 84.5 95 ASP B C 1
ATOM 1659 O O . ASP B 1 95 ? -16.797 12.992 16.547 1 84.5 95 ASP B O 1
ATOM 1663 N N . ILE B 1 96 ? -15.266 11.875 15.484 1 82.62 96 ILE B N 1
ATOM 1664 C CA . ILE B 1 96 ? -14.875 11.062 16.625 1 82.62 96 ILE B CA 1
ATOM 1665 C C . ILE B 1 96 ? -14.227 11.945 17.688 1 82.62 96 ILE B C 1
ATOM 1667 O O . ILE B 1 96 ? -14.508 11.805 18.891 1 82.62 96 ILE B O 1
ATOM 1671 N N . LYS B 1 97 ? -13.438 12.852 17.281 1 83.5 97 LYS B N 1
ATOM 1672 C CA . LYS B 1 97 ? -12.773 13.766 18.203 1 83.5 97 LYS B CA 1
ATOM 1673 C C . LYS B 1 97 ? -13.789 14.672 18.891 1 83.5 97 LYS B C 1
ATOM 1675 O O . LYS B 1 97 ? -13.703 14.906 20.109 1 83.5 97 LYS B O 1
ATOM 1680 N N . THR B 1 98 ? -14.727 15.156 18.078 1 85.5 98 THR B N 1
ATOM 1681 C CA . THR B 1 98 ? -15.766 16.031 18.609 1 85.5 98 THR B CA 1
ATOM 1682 C C . THR B 1 98 ? -16.641 15.281 19.609 1 85.5 98 THR B C 1
ATOM 1684 O O . THR B 1 98 ? -16.984 15.82 20.672 1 85.5 98 THR B O 1
ATOM 1687 N N . ALA B 1 99 ? -16.984 14.039 19.266 1 84.31 99 ALA B N 1
ATOM 1688 C CA . ALA B 1 99 ? -17.797 13.219 20.156 1 84.31 99 ALA B CA 1
ATOM 1689 C C . ALA B 1 99 ? -17.062 12.93 21.469 1 84.31 99 ALA B C 1
ATOM 1691 O O . ALA B 1 99 ? -17.672 12.984 22.547 1 84.31 99 ALA B O 1
ATOM 1692 N N . ARG B 1 100 ? -15.828 12.578 21.422 1 81.62 100 ARG B N 1
ATOM 1693 C CA . ARG B 1 100 ? -15.016 12.289 22.594 1 81.62 100 ARG B CA 1
ATOM 1694 C C . ARG B 1 100 ? -14.883 13.516 23.484 1 81.62 100 ARG B C 1
ATOM 1696 O O . ARG B 1 100 ? -14.945 13.406 24.719 1 81.62 100 ARG B O 1
ATOM 1703 N N . LYS B 1 101 ? -14.805 14.641 22.906 1 84 101 LYS B N 1
ATOM 1704 C CA . LYS B 1 101 ? -14.727 15.891 23.656 1 84 101 LYS B CA 1
ATOM 1705 C C . LYS B 1 101 ? -16.047 16.188 24.359 1 84 101 LYS B C 1
ATOM 1707 O O . LYS B 1 101 ? -16.047 16.656 25.5 1 84 101 LYS B O 1
ATOM 1712 N N . THR B 1 102 ? -17.125 15.945 23.609 1 82.25 102 THR B N 1
ATOM 1713 C CA . THR B 1 102 ? -18.453 16.188 24.188 1 82.25 102 THR B CA 1
ATOM 1714 C C . THR B 1 102 ? -18.703 15.258 25.375 1 82.25 102 THR B C 1
ATOM 1716 O O . THR B 1 102 ? -19.266 15.672 26.391 1 82.25 102 THR B O 1
ATOM 1719 N N . PHE B 1 103 ? -18.25 13.977 25.297 1 78.19 103 PHE B N 1
ATOM 1720 C CA . PHE B 1 103 ? -18.406 13.008 26.359 1 78.19 103 PHE B CA 1
ATOM 1721 C C . PHE B 1 103 ? -17.562 13.391 27.578 1 78.19 103 PHE B C 1
ATOM 1723 O O . PHE B 1 103 ? -18.016 13.25 28.719 1 78.19 103 PHE B O 1
ATOM 1730 N N . ASP B 1 104 ? -16.375 13.781 27.344 1 79 104 ASP B N 1
ATOM 1731 C CA . ASP B 1 104 ? -15.477 14.188 28.438 1 79 104 ASP B CA 1
ATOM 1732 C C . ASP B 1 104 ? -16.031 15.398 29.172 1 79 104 ASP B C 1
ATOM 1734 O O . ASP B 1 104 ? -15.945 15.469 30.406 1 79 104 ASP B O 1
ATOM 1738 N N . VAL B 1 105 ? -16.594 16.328 28.453 1 77.62 105 VAL B N 1
ATOM 1739 C CA . VAL B 1 105 ? -17.156 17.531 29.047 1 77.62 105 VAL B CA 1
ATOM 1740 C C . VAL B 1 105 ? -18.375 17.156 29.891 1 77.62 105 VAL B C 1
ATOM 1742 O O . VAL B 1 105 ? -18.578 17.688 30.984 1 77.62 105 VAL B O 1
ATOM 1745 N N . ASN B 1 106 ? -19.125 16.234 29.391 1 78.75 106 ASN B N 1
ATOM 1746 C CA . ASN B 1 106 ? -20.312 15.812 30.109 1 78.75 106 ASN B CA 1
ATOM 1747 C C . ASN B 1 106 ? -19.969 15.039 31.375 1 78.75 106 ASN B C 1
ATOM 1749 O O . ASN B 1 106 ? -20.672 15.141 32.375 1 78.75 106 ASN B O 1
ATOM 1753 N N . GLU B 1 107 ? -18.906 14.281 31.359 1 74.94 107 GLU B N 1
ATOM 1754 C CA . GLU B 1 107 ? -18.469 13.539 32.531 1 74.94 107 GLU B CA 1
ATOM 1755 C C . GLU B 1 107 ? -17.922 14.477 33.625 1 74.94 107 GLU B C 1
ATOM 1757 O O . GLU B 1 107 ? -18.062 14.203 34.812 1 74.94 107 GLU B O 1
ATOM 1762 N N . ILE B 1 108 ? -17.328 15.5 33.188 1 72.94 108 ILE B N 1
ATOM 1763 C CA . ILE B 1 108 ? -16.781 16.453 34.125 1 72.94 108 ILE B CA 1
ATOM 1764 C C . ILE B 1 108 ? -17.922 17.234 34.781 1 72.94 108 ILE B C 1
ATOM 1766 O O . ILE B 1 108 ? -17.875 17.578 35.969 1 72.94 108 ILE B O 1
ATOM 1770 N N . GLU B 1 109 ? -18.875 17.484 34 1 75.31 109 GLU B N 1
ATOM 1771 C CA . GLU B 1 109 ? -19.969 18.312 34.5 1 75.31 109 GLU B CA 1
ATOM 1772 C C . GLU B 1 109 ? -20.938 17.484 35.344 1 75.31 109 GLU B C 1
ATOM 1774 O O . GLU B 1 109 ? -21.656 18.047 36.188 1 75.31 109 GLU B O 1
ATOM 1779 N N . ASN B 1 110 ? -20.922 16.156 35.219 1 60.91 110 ASN B N 1
ATOM 1780 C CA . ASN B 1 110 ? -21.766 15.336 36.062 1 60.91 110 ASN B CA 1
ATOM 1781 C C . ASN B 1 110 ? -20.953 14.688 37.188 1 60.91 110 ASN B C 1
ATOM 1783 O O . ASN B 1 110 ? -19.859 14.18 36.969 1 60.91 110 ASN B O 1
#

Sequence (220 aa):
MAEYKQRGRPPKGNKGVFTKDLRLLMYGFGDEPDPAPDTVNVMEELVNDYITEMCLKASKVAKDRKVTVEDFKFILRNDSKKLARVEELLFMEK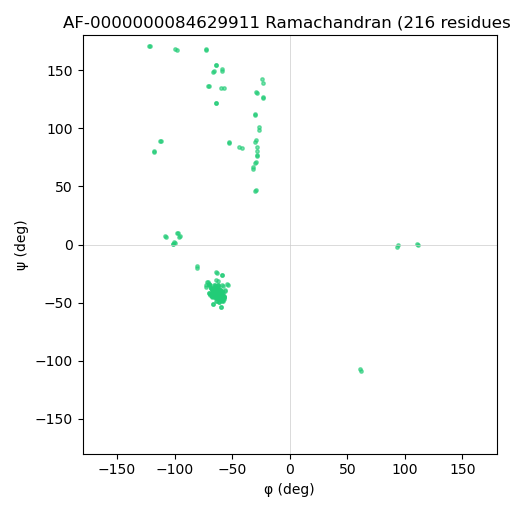DIKTARKTFDVNEIENMAEYKQRGRPPKGNKGVFTKDLRLLMYGFGDEPDPAPDTVNVMEELVNDYITEMCLKASKVAKDRKVTVEDFKFILRNDSKKLARVEELLFMEKDIKTARKTFDVNEIEN

InterPro domains:
  IPR003195 Transcription initiation factor IID, subunit 13 [PF02269] (17-104)
  IPR003195 Transcription initiation factor IID, subunit 13 [PTHR11380] (10-106)
  IPR009072 Histone-fold [G3DSA:1.10.20.10] (17-61)
  IPR009072 Histone-fold [SSF47113] (18-60)

Nearest PDB structures (foldseek):
  7egd-assembly1_m  TM=8.370E-01  e=3.399E-06  Homo sapiens
  7v9s-assembly1_U  TM=7.111E-01  e=1.015E-01  Homo sapiens
  3azj-assembly1_G  TM=6.940E-01  e=1.230E-01  Homo sapiens
  7v9j-assembly1_G  TM=6.234E-01  e=8.931E-02  Homo sapiens
  3azn-assembly1_E  TM=7.653E-01  e=2.655E+00  Homo sapiens

pLDDT: mean 84.31, std 18.67, range [26.11, 98.0]

Organism: Rhizophagus irregularis (strain DAOM 197198w) (NCBI:txid1432141)

Secondary structure (DSSP, 8-state):
-----------S--TTTTHHHHHHHHHHTT--SS--HHHHHHHHHHHHHHHHHHHHHHHHHHTTSPP-HHHHHHHTTT-HHHHHHHHHHHHHHHHHHHHHHHHHHHHHH-/-----------S--TTTTHHHHHHHHHHTT--SS--HHHHHHHHHHHHHHHHHHHHHHHHHHTTSPP-HHHHHHHTTT-HHHHHHHHHHHHHHHHHHHHHHHHHHHHHH-